Protein AF-A0A812IU90-F1 (afdb_monomer)

Mean predicted aligned error: 13.24 Å

Solvent-accessible surface area (backbone atoms only — not comparable to full-atom values): 20842 Å² total; per-residue (Å²): 136,86,90,79,88,82,90,82,88,80,86,80,92,80,80,97,66,82,81,77,83,74,94,80,81,90,75,95,66,86,76,68,78,79,74,69,61,75,81,78,70,54,76,40,72,60,57,60,47,50,49,51,48,54,52,50,51,48,42,59,74,65,64,65,65,82,72,92,56,88,69,85,74,82,57,100,57,102,65,78,88,80,73,88,84,71,83,84,68,66,91,72,53,89,79,57,49,75,67,56,54,52,54,56,52,62,79,35,61,88,62,51,44,78,75,80,85,63,73,92,46,52,59,72,48,80,54,88,42,36,35,36,23,57,44,88,68,30,32,41,38,38,36,26,12,41,44,69,57,95,93,38,72,50,94,62,69,44,58,54,45,15,29,53,47,45,50,43,18,53,50,43,50,68,77,35,53,92,75,47,47,60,33,72,73,49,71,72,35,64,38,30,38,35,24,53,57,52,53,66,69,60,44,35,44,25,40,31,36,33,33,46,70,72,61,27,57,41,39,75,75,66,47,49,61,57,38,83,40,78,55,72,84,89,75,48,69,67,36,74,45,99,59,68,46,77,47,33,24,46,57,54,95,76,80,74,64,43,78,30,32,69,68,56,44,23,72,74,62,36,57,69,56,35,51,54,52,52,55,43,46,53,51,52,51,50,54,46,35,54,59,33,44,79,69,51,29,41,56,36,31,36,44,38,41,46,20,28,42,98,85,66,51,70,23,43,36,95,59,42,84,24,82,90,43,24,47,69,47,43,49,68,55,47,71,64,44,43,64,51,50,56,51,54,70,70,74,111

InterPro domains:
  IPR028923 SAICAR synthetase/ADE2, N-terminal [PF01259] (125-337)

Organism: NCBI:txid1628268

Secondary structure (DSSP, 8-state):
-----------------PPPPPS-S------------TTT----HHHHHHHHHHHHHHHHHTT-PPP--------SS------------GGGTTT--HHHHHHHHHTTTTS-------GGG--EEE-SSEEEEEETTEEEEEE-S--EETTEEPSS--TTHHHHHHHHHHHHHHTTTTT--BSEEEEEETTEEEEE--EE--EEEEEEEES-HHHHHHHHTT--EETTEEPPTT--TTPEEEEEEE--EE--SSS---B--HHHHHHHH-HHHHHHHHHHHHHHHHHHHHHHHTTTEEEEEEEEEEEE-TT--EEEES-SS-TTTEEEEEHHHHHHHHHHHHHHTT--

Nearest PDB structures (foldseek):
  1obg-assembly1_A  TM=9.354E-01  e=3.369E-22  Saccharomyces cerevisiae
  3r9r-assembly1_A  TM=9.473E-01  e=1.867E-21  Mycobacteroides abscessus ATCC 19977
  6yyb-assembly1_A  TM=9.439E-01  e=3.793E-21  Mycobacteroides abscessus ATCC 19977
  6yya-assembly1_A  TM=9.438E-01  e=4.528E-21  Mycobacteroides abscessus ATCC 19977
  6yy6-assembly1_A  TM=9.471E-01  e=2.230E-20  Mycobacteroides abscessus ATCC 19977

Foldseek 3Di:
DDDDDDDDDDDDDDDDDDPDDPPPDDDDDPPDPPDPPPVVPCPPVVLVVQQVVVLVLLCVVVVDDWDPFDDDQPDVDPDDPPDPPDRPDPVPPPPDDPVNVVVVQVVQQVVFFPDGDDPVLPDWDDDLQWIWGDHPQKIKIFGGQWDDDPNRIDPGGRGLQLLSQVVQQVVLQVLCCVLAAAQFPDDSGSRMTMGGDFAWLQKKWKKFQFCEDPNVVCVVVPDQAALNDGHDPPHFHRGGDPAIDIWMWGRDPDDDTGTHHLVVSCVSRNNVVSVSVNSSSRVSQVSLQVVQVVVQKGWGMFIWIWGADPVRGIHTYDGGNRSRGTDMGGPVCSVVVVVVRSVVVVVD

pLDDT: mean 73.4, std 26.39, range [20.67, 98.75]

Sequence (348 aa):
MGSLAGQRRKDPQRSEGPPEASPFQACGAVLAPEKTPESDIQVTGEYLTNYLKAYLDAVEKYAIRPLPAFAALKCGSNKLLTGLRRRWDMAATNGAGEAEFKAKIREYLDLTLPECFIPELGEQKQGKVRSIYFSGENVVMVTNDRVSAFDYILPNLIPFKGQVLNMISEWAFSQTKDIIPNALIENVDASVVVQKKMKNLNVELIVRGYLWGSMAAAYEKGDRTFCGLKLPDGLIRFQKLDKPIFTPTTKAEVGHDENMTMEDMEKLLGKELAQKAMEAAMKLFQRGSELMRKRGLLLLDTKYEFGLDDKGVIHVIDEVNTPDSSRMCTIEEYDAKYPKIAAEMKTG

Radius of gyration: 26.57 Å; Cα contacts (8 Å, |Δi|>4): 471; chains: 1; bounding box: 73×99×55 Å

Structure (mmCIF, N/CA/C/O backbone):
data_AF-A0A812IU90-F1
#
_entry.id   AF-A0A812IU90-F1
#
loop_
_atom_site.group_PDB
_atom_site.id
_atom_site.type_symbol
_atom_site.label_atom_id
_atom_site.label_alt_id
_atom_site.label_comp_id
_atom_site.label_asym_id
_atom_site.label_entity_id
_atom_site.label_seq_id
_atom_site.pdbx_PDB_ins_code
_atom_site.Cartn_x
_atom_site.Cartn_y
_atom_site.Cartn_z
_atom_site.occupancy
_atom_site.B_iso_or_equiv
_atom_site.auth_seq_id
_atom_site.auth_comp_id
_atom_site.auth_asym_id
_atom_site.auth_atom_id
_atom_site.pdbx_PDB_model_num
ATOM 1 N N . MET A 1 1 ? 40.944 67.365 -7.137 1.00 34.03 1 MET A N 1
ATOM 2 C CA . MET A 1 1 ? 40.612 66.217 -8.007 1.00 34.03 1 MET A CA 1
ATOM 3 C C . MET A 1 1 ? 41.766 65.230 -7.965 1.00 34.03 1 MET A C 1
ATOM 5 O O . MET A 1 1 ? 42.891 65.667 -8.142 1.00 34.03 1 MET A O 1
ATOM 9 N N . GLY A 1 2 ? 41.462 63.946 -7.744 1.00 30.66 2 GLY A N 1
ATOM 10 C CA . GLY A 1 2 ? 42.285 62.801 -8.166 1.00 30.66 2 GLY A CA 1
ATOM 11 C C . GLY A 1 2 ? 43.479 62.414 -7.289 1.00 30.66 2 GLY A C 1
ATOM 12 O O . GLY A 1 2 ? 44.560 62.962 -7.443 1.00 30.66 2 GLY A O 1
ATOM 13 N N . SER A 1 3 ? 43.282 61.410 -6.432 1.00 27.97 3 SER A N 1
ATOM 14 C CA . SER A 1 3 ? 44.330 60.643 -5.741 1.00 27.97 3 SER A CA 1
ATOM 15 C C . SER A 1 3 ? 44.865 59.530 -6.648 1.00 27.97 3 SER A C 1
ATOM 17 O O . SER A 1 3 ? 44.065 58.857 -7.296 1.00 27.97 3 SER A O 1
ATOM 19 N N . LEU A 1 4 ? 46.184 59.296 -6.635 1.00 29.47 4 LEU A N 1
ATOM 20 C CA . LEU A 1 4 ? 46.797 58.003 -6.953 1.00 29.47 4 LEU A CA 1
ATOM 21 C C . LEU A 1 4 ? 48.113 57.805 -6.174 1.00 29.47 4 LEU A C 1
ATOM 23 O O . LEU A 1 4 ? 49.019 58.626 -6.252 1.00 29.47 4 LEU A O 1
ATOM 27 N N . ALA A 1 5 ? 48.175 56.641 -5.518 1.00 31.00 5 ALA A N 1
ATOM 28 C CA . ALA A 1 5 ? 49.333 55.808 -5.172 1.00 31.00 5 ALA A CA 1
ATOM 29 C C . ALA A 1 5 ? 50.415 56.324 -4.194 1.00 31.00 5 ALA A C 1
ATOM 31 O O . ALA A 1 5 ? 51.097 57.314 -4.424 1.00 31.00 5 ALA A O 1
ATOM 32 N N . GLY A 1 6 ? 50.686 55.518 -3.156 1.00 26.38 6 GLY A N 1
ATOM 33 C CA . GLY A 1 6 ? 51.891 55.658 -2.334 1.00 26.38 6 GLY A CA 1
ATOM 34 C C . GLY A 1 6 ? 51.938 54.735 -1.117 1.00 26.38 6 GLY A C 1
ATOM 35 O O . GLY A 1 6 ? 51.434 55.068 -0.055 1.00 26.38 6 GLY A O 1
ATOM 36 N N . GLN A 1 7 ? 52.566 53.574 -1.289 1.00 29.30 7 GLN A N 1
ATOM 37 C CA . GLN A 1 7 ? 52.918 52.577 -0.271 1.00 29.30 7 GLN A CA 1
ATOM 38 C C . GLN A 1 7 ? 53.634 53.168 0.966 1.00 29.30 7 GLN A C 1
ATOM 40 O O . GLN A 1 7 ? 54.514 54.010 0.808 1.00 29.30 7 GLN A O 1
ATOM 45 N N . ARG A 1 8 ? 53.444 52.573 2.154 1.00 25.23 8 ARG A N 1
ATOM 46 C CA . ARG A 1 8 ? 54.437 51.697 2.829 1.00 25.23 8 ARG A CA 1
ATOM 47 C C . ARG A 1 8 ? 54.036 51.360 4.270 1.00 25.23 8 ARG A C 1
ATOM 49 O O . ARG A 1 8 ? 53.479 52.164 5.002 1.00 25.23 8 ARG A O 1
ATOM 56 N N . ARG A 1 9 ? 54.396 50.127 4.625 1.00 32.25 9 ARG A N 1
ATOM 57 C CA . ARG A 1 9 ? 54.316 49.450 5.925 1.00 32.25 9 ARG A CA 1
ATOM 58 C C . ARG A 1 9 ? 55.014 50.214 7.059 1.00 32.25 9 ARG A C 1
ATOM 60 O O . ARG A 1 9 ? 56.069 50.800 6.819 1.00 32.25 9 ARG A O 1
ATOM 67 N N . LYS A 1 10 ? 54.543 49.995 8.292 1.00 27.88 10 LYS A N 1
ATOM 68 C CA . LYS A 1 10 ? 55.363 49.492 9.413 1.00 27.88 10 LYS A CA 1
ATOM 69 C C . LYS A 1 10 ? 54.479 48.918 10.532 1.00 27.88 10 LYS A C 1
ATOM 71 O O . LYS A 1 10 ? 53.450 49.497 10.856 1.00 27.88 10 LYS A O 1
ATOM 76 N N . ASP A 1 11 ? 54.921 47.770 11.044 1.00 34.84 11 ASP A N 1
ATOM 77 C CA . ASP A 1 11 ? 54.377 46.971 12.152 1.00 34.84 11 ASP A CA 1
ATOM 78 C C . ASP A 1 11 ? 54.115 47.760 13.441 1.00 34.84 11 ASP A C 1
ATOM 80 O O . ASP A 1 11 ? 54.736 48.800 13.683 1.00 34.84 11 ASP A O 1
ATOM 84 N N . PRO A 1 12 ? 53.333 47.160 14.354 1.00 31.12 12 PRO A N 1
ATOM 85 C CA . PRO A 1 12 ? 53.997 46.772 15.594 1.00 31.12 12 PRO A CA 1
ATOM 86 C C . PRO A 1 12 ? 53.648 45.356 16.077 1.00 31.12 12 PRO A C 1
ATOM 88 O O . PRO A 1 12 ? 52.504 44.912 16.056 1.00 31.12 12 PRO A O 1
ATOM 91 N N . GLN A 1 13 ? 54.682 44.690 16.593 1.00 31.12 13 GLN A N 1
ATOM 92 C CA . GLN A 1 13 ? 54.621 43.484 17.414 1.00 31.12 13 GLN A CA 1
ATOM 93 C C . GLN A 1 13 ? 53.583 43.599 18.542 1.00 31.12 13 GLN A C 1
ATOM 95 O O . GLN A 1 13 ? 53.624 44.561 19.313 1.00 31.12 13 GLN A O 1
ATOM 100 N N . ARG A 1 14 ? 52.765 42.553 18.732 1.00 28.92 14 ARG A N 1
ATOM 101 C CA . ARG A 1 14 ? 52.351 42.080 20.064 1.00 28.92 14 ARG A CA 1
ATOM 102 C C . ARG A 1 14 ? 51.800 40.646 20.029 1.00 28.92 14 ARG A C 1
ATOM 104 O O . ARG A 1 14 ? 50.841 40.364 19.325 1.00 28.92 14 ARG A O 1
ATOM 111 N N . SER A 1 15 ? 52.446 39.813 20.847 1.00 28.44 15 SER A N 1
ATOM 112 C CA . SER A 1 15 ? 52.002 38.557 21.473 1.00 28.44 15 SER A CA 1
ATOM 113 C C . SER A 1 15 ? 51.429 37.451 20.582 1.00 28.44 15 SER A C 1
ATOM 115 O O . SER A 1 15 ? 50.230 37.397 20.325 1.00 28.44 15 SER A O 1
ATOM 117 N N . GLU A 1 16 ? 52.292 36.485 20.262 1.00 33.09 16 GLU A N 1
ATOM 118 C CA . GLU A 1 16 ? 51.886 35.096 20.056 1.00 33.09 16 GLU A CA 1
ATOM 119 C C . GLU A 1 16 ? 51.335 34.534 21.375 1.00 33.09 16 GLU A C 1
ATOM 121 O O . GLU A 1 16 ? 52.068 34.306 22.337 1.00 33.09 16 GLU A O 1
ATOM 126 N N . GLY A 1 17 ? 50.020 34.351 21.420 1.00 30.92 17 GLY A N 1
ATOM 127 C CA . GLY A 1 17 ? 49.331 33.442 22.325 1.00 30.92 17 GLY A CA 1
ATOM 128 C C . GLY A 1 17 ? 48.433 32.559 21.456 1.00 30.92 17 GLY A C 1
ATOM 129 O O . GLY A 1 17 ? 47.806 33.089 20.534 1.00 30.92 17 GLY A O 1
ATOM 130 N N . PRO A 1 18 ? 48.408 31.231 21.657 1.00 32.88 18 PRO A N 1
ATOM 131 C CA . PRO A 1 18 ? 47.587 30.356 20.833 1.00 32.88 18 PRO A CA 1
ATOM 132 C C . PRO A 1 18 ? 46.107 30.726 21.027 1.00 32.88 18 PRO A C 1
ATOM 134 O O . PRO A 1 18 ? 45.693 30.920 22.172 1.00 32.88 18 PRO A O 1
ATOM 137 N N . PRO A 1 19 ? 45.302 30.843 19.953 1.00 33.47 19 PRO A N 1
ATOM 138 C CA . PRO A 1 19 ? 43.864 30.969 20.112 1.00 33.47 19 PRO A CA 1
ATOM 139 C C . PRO A 1 19 ? 43.342 29.727 20.838 1.00 33.47 19 PRO A C 1
ATOM 141 O O . PRO A 1 19 ? 43.707 28.594 20.518 1.00 33.47 19 PRO A O 1
ATOM 144 N N . GLU A 1 20 ? 42.539 29.991 21.864 1.00 27.41 20 GLU A N 1
ATOM 145 C CA . GLU A 1 20 ? 41.935 29.013 22.754 1.00 27.41 20 GLU A CA 1
ATOM 146 C C . GLU A 1 20 ? 41.220 27.890 21.993 1.00 27.41 20 GLU A C 1
ATOM 148 O O . GLU A 1 20 ? 40.662 28.064 20.908 1.00 27.41 20 GLU A O 1
ATOM 153 N N . ALA A 1 21 ? 41.294 26.711 22.602 1.00 26.34 21 ALA A N 1
ATOM 154 C CA . ALA A 1 21 ? 40.946 25.417 22.053 1.00 26.34 21 ALA A CA 1
ATOM 155 C C . ALA A 1 21 ? 39.530 25.341 21.453 1.00 26.34 21 ALA A C 1
ATOM 157 O O . ALA A 1 21 ? 38.523 25.384 22.157 1.00 26.34 21 ALA A O 1
ATOM 158 N N . SER A 1 22 ? 39.473 25.088 20.145 1.00 24.88 22 SER A N 1
ATOM 159 C CA . SER A 1 22 ? 38.356 24.384 19.512 1.00 24.88 22 SER A CA 1
ATOM 160 C C . SER A 1 22 ? 38.400 22.914 19.965 1.00 24.88 22 SER A C 1
ATOM 162 O O . SER A 1 22 ? 39.414 22.254 19.719 1.00 24.88 22 SER A O 1
ATOM 164 N N .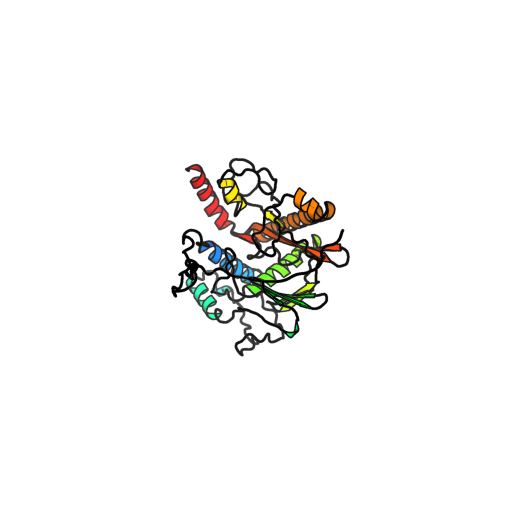 PRO A 1 23 ? 37.357 22.360 20.610 1.00 24.39 23 PRO A N 1
ATOM 165 C CA . PRO A 1 23 ? 37.403 21.033 21.222 1.00 24.39 23 PRO A CA 1
ATOM 166 C C . PRO A 1 23 ? 37.153 19.919 20.194 1.00 24.39 23 PRO A C 1
ATOM 168 O O . PRO A 1 23 ? 36.263 19.092 20.353 1.00 24.39 23 PRO A O 1
ATOM 171 N N . PHE A 1 24 ? 37.955 19.874 19.133 1.00 25.75 24 PHE A N 1
ATOM 172 C CA . PHE A 1 24 ? 37.978 18.752 18.197 1.00 25.75 24 PHE A CA 1
ATOM 173 C C . PHE A 1 24 ? 39.414 18.296 17.950 1.00 25.75 24 PHE A C 1
ATOM 175 O O . PHE A 1 24 ? 39.931 18.414 16.847 1.00 25.75 24 PHE A O 1
ATOM 182 N N . GLN A 1 25 ? 40.055 17.748 18.986 1.00 26.67 25 GLN A N 1
ATOM 183 C CA . GLN A 1 25 ? 40.955 16.605 18.816 1.00 26.67 25 GLN A CA 1
ATOM 184 C C . GLN A 1 25 ? 41.273 15.925 20.156 1.00 26.67 25 GLN A C 1
ATOM 186 O O . GLN A 1 25 ? 41.670 16.582 21.111 1.00 26.67 25 GLN A O 1
ATOM 191 N N . ALA A 1 26 ? 41.151 14.590 20.134 1.00 22.23 26 ALA A N 1
ATOM 192 C CA . ALA A 1 26 ? 41.516 13.579 21.136 1.00 22.23 26 ALA A CA 1
ATOM 193 C C . ALA A 1 26 ? 40.369 13.040 22.014 1.00 22.23 26 ALA A C 1
ATOM 195 O O . ALA A 1 26 ? 40.175 13.463 23.145 1.00 22.23 26 ALA A O 1
ATOM 196 N N . CYS A 1 27 ? 39.658 12.025 21.516 1.00 20.67 27 CYS A N 1
ATOM 197 C CA . CYS A 1 27 ? 39.781 10.660 22.045 1.00 20.67 27 CYS A CA 1
ATOM 198 C C . CYS A 1 27 ? 38.898 9.706 21.242 1.00 20.67 27 CYS A C 1
ATOM 200 O O . CYS A 1 27 ? 37.725 9.975 21.000 1.00 20.67 27 CYS A O 1
ATOM 202 N N . GLY A 1 28 ? 39.468 8.562 20.868 1.00 29.73 28 GLY A N 1
ATOM 203 C CA . GLY A 1 28 ? 38.678 7.400 20.518 1.00 29.73 28 GLY A CA 1
ATOM 204 C C . GLY A 1 28 ? 37.790 7.028 21.700 1.00 29.73 28 GLY A C 1
ATOM 205 O O . GLY A 1 28 ? 38.271 6.647 22.761 1.00 29.73 28 GLY A O 1
ATOM 206 N N . ALA A 1 29 ? 36.491 7.131 21.490 1.00 21.62 29 ALA A N 1
ATOM 207 C CA . ALA A 1 29 ? 35.499 6.344 22.183 1.00 21.62 29 ALA A CA 1
ATOM 208 C C . ALA A 1 29 ? 34.422 6.067 21.144 1.00 21.62 29 ALA A C 1
ATOM 210 O O . ALA A 1 29 ? 33.820 6.981 20.585 1.00 21.62 29 ALA A O 1
ATOM 211 N N . VAL A 1 30 ? 34.247 4.786 20.845 1.00 26.02 30 VAL A N 1
ATOM 212 C CA . VAL A 1 30 ? 33.037 4.252 20.239 1.00 26.02 30 VAL A CA 1
ATOM 213 C C . VAL A 1 30 ? 31.881 4.781 21.085 1.00 26.02 30 VAL A C 1
ATOM 215 O O . VAL A 1 30 ? 31.658 4.294 22.193 1.00 26.02 30 VAL A O 1
ATOM 218 N N . LEU A 1 31 ? 31.196 5.824 20.614 1.00 22.25 31 LEU A N 1
ATOM 219 C CA . LEU A 1 31 ? 29.897 6.177 21.160 1.00 22.25 31 LEU A CA 1
ATOM 220 C C . LEU A 1 31 ? 28.975 5.047 20.724 1.00 22.25 31 LEU A C 1
ATOM 222 O O . LEU A 1 31 ? 28.548 4.960 19.573 1.00 22.25 31 LEU A O 1
ATOM 226 N N . ALA A 1 32 ? 28.794 4.112 21.656 1.00 22.47 32 ALA A N 1
ATOM 227 C CA . ALA A 1 32 ? 27.719 3.147 21.628 1.00 22.47 32 ALA A CA 1
ATOM 228 C C . ALA A 1 32 ? 26.424 3.878 21.246 1.00 22.47 32 ALA A C 1
ATOM 230 O O . ALA A 1 32 ? 26.233 5.017 21.684 1.00 22.47 32 ALA A O 1
ATOM 231 N N . PRO A 1 33 ? 25.556 3.260 20.431 1.00 27.53 33 PRO A N 1
ATOM 232 C CA . PRO A 1 33 ? 24.293 3.877 20.069 1.00 27.53 33 PRO A CA 1
ATOM 233 C C . PRO A 1 33 ? 23.571 4.251 21.362 1.00 27.53 33 PRO A C 1
ATOM 235 O O . PRO A 1 33 ? 23.356 3.387 22.220 1.00 27.53 33 PRO A O 1
ATOM 238 N N . GLU A 1 34 ? 23.246 5.537 21.526 1.00 25.42 34 GLU A N 1
ATOM 239 C CA . GLU A 1 34 ? 22.269 5.945 22.526 1.00 25.42 34 GLU A CA 1
ATOM 240 C C . GLU A 1 34 ? 21.047 5.067 22.296 1.00 25.42 34 GLU A C 1
ATOM 242 O O . GLU A 1 34 ? 20.470 5.043 21.207 1.00 25.42 34 GLU A O 1
ATOM 247 N N . LYS A 1 35 ? 20.741 4.244 23.301 1.00 27.31 35 LYS A N 1
ATOM 248 C CA . LYS A 1 35 ? 19.593 3.358 23.284 1.00 27.31 35 LYS A CA 1
ATOM 249 C C . LYS A 1 35 ? 18.360 4.223 23.043 1.00 27.31 35 LYS A C 1
ATOM 251 O O . LYS A 1 35 ? 17.872 4.869 23.968 1.00 27.31 35 LYS A O 1
ATOM 256 N N . THR A 1 36 ? 17.820 4.180 21.828 1.00 28.56 36 THR A N 1
ATOM 257 C CA . THR A 1 36 ? 16.377 4.315 21.630 1.00 28.56 36 THR A CA 1
ATOM 258 C C . THR A 1 36 ? 15.708 3.464 22.709 1.00 28.56 36 THR A C 1
ATOM 260 O O . THR A 1 36 ? 16.112 2.303 22.856 1.00 28.56 36 THR A O 1
ATOM 263 N N . PRO A 1 37 ? 14.770 4.013 23.501 1.00 26.06 37 PRO A N 1
ATOM 264 C CA . PRO A 1 37 ? 14.108 3.259 24.553 1.00 26.06 37 PRO A CA 1
ATOM 265 C C . PRO A 1 37 ? 13.634 1.919 23.985 1.00 26.06 37 PRO A C 1
ATOM 267 O O . PRO A 1 37 ? 12.877 1.886 23.016 1.00 26.06 37 PRO A O 1
ATOM 270 N N . GLU A 1 38 ? 14.096 0.805 24.563 1.00 28.84 38 GLU A N 1
ATOM 271 C CA . GLU A 1 38 ? 13.706 -0.560 24.164 1.00 28.84 38 GLU A CA 1
ATOM 272 C C . GLU A 1 38 ? 12.171 -0.760 24.196 1.00 28.84 38 GLU A C 1
ATOM 274 O O . GLU A 1 38 ? 11.664 -1.725 23.632 1.00 28.84 38 GLU A O 1
ATOM 279 N N . SER A 1 39 ? 11.423 0.174 24.799 1.00 32.22 39 SER A N 1
ATOM 280 C CA . SER A 1 39 ? 9.961 0.233 24.799 1.00 32.22 39 SER A CA 1
ATOM 281 C C . SER A 1 39 ? 9.327 0.641 23.463 1.00 32.22 39 SER A C 1
ATOM 283 O O . SER A 1 39 ? 8.201 0.224 23.210 1.00 32.22 39 SER A O 1
ATOM 285 N N . ASP A 1 40 ? 10.025 1.381 22.592 1.00 30.56 40 ASP A N 1
ATOM 286 C CA . ASP A 1 40 ? 9.458 1.889 21.324 1.00 30.56 40 ASP A CA 1
ATOM 287 C C . ASP A 1 40 ? 9.907 1.085 20.088 1.00 30.56 40 ASP A C 1
ATOM 289 O O . ASP A 1 40 ? 9.321 1.205 19.013 1.00 30.56 40 ASP A O 1
ATOM 293 N N . ILE A 1 41 ? 10.891 0.188 20.249 1.00 31.98 41 ILE A N 1
ATOM 294 C CA . ILE A 1 41 ? 11.285 -0.824 19.249 1.00 31.98 41 ILE A CA 1
ATOM 295 C C . ILE A 1 41 ? 10.849 -2.218 19.726 1.00 31.98 41 ILE A C 1
ATOM 297 O O . ILE A 1 41 ? 11.503 -3.234 19.512 1.00 31.98 41 ILE A O 1
ATOM 301 N N . GLN A 1 42 ? 9.671 -2.299 20.337 1.00 28.31 42 GLN A N 1
ATOM 302 C CA . GLN A 1 42 ? 8.808 -3.441 20.085 1.00 28.31 42 GLN A CA 1
ATOM 303 C C . GLN A 1 42 ? 8.050 -3.138 18.791 1.00 28.31 42 GLN A C 1
ATOM 305 O O . GLN A 1 42 ? 6.877 -2.771 18.808 1.00 28.31 42 GLN A O 1
ATOM 310 N N . VAL A 1 43 ? 8.694 -3.357 17.635 1.00 35.56 43 VAL A N 1
ATOM 311 C CA . VAL A 1 43 ? 7.930 -3.932 16.518 1.00 35.56 43 VAL A CA 1
ATOM 312 C C . VAL A 1 43 ? 7.407 -5.225 17.115 1.00 35.56 43 VAL A C 1
ATOM 314 O O . VAL A 1 43 ? 8.176 -6.176 17.260 1.00 35.56 43 VAL A O 1
ATOM 317 N N . THR A 1 44 ? 6.194 -5.178 17.670 1.00 33.66 44 THR A N 1
ATOM 318 C CA . THR A 1 44 ? 5.697 -6.216 18.568 1.00 33.66 44 THR A CA 1
ATOM 319 C C . THR A 1 44 ? 5.942 -7.542 17.872 1.00 33.66 44 THR A C 1
ATOM 321 O O . THR A 1 44 ? 5.720 -7.651 16.665 1.00 33.66 44 THR A O 1
ATOM 324 N N . GLY A 1 45 ? 6.461 -8.549 18.577 1.00 28.98 45 GLY A N 1
ATOM 325 C CA . GLY A 1 45 ? 6.657 -9.869 17.969 1.00 28.98 45 GLY A CA 1
ATOM 326 C C . GLY A 1 45 ? 5.396 -10.340 17.231 1.00 28.98 45 GLY A C 1
ATOM 327 O O . GLY A 1 45 ? 5.497 -11.052 16.241 1.00 28.98 45 GLY A O 1
ATOM 328 N N . GLU A 1 46 ? 4.225 -9.842 17.640 1.00 36.12 46 GLU A N 1
ATOM 329 C CA . GLU A 1 46 ? 2.946 -9.926 16.941 1.00 36.12 46 GLU A CA 1
ATOM 330 C C . GLU A 1 46 ? 2.929 -9.331 15.524 1.00 36.12 46 GLU A C 1
ATOM 332 O O . GLU A 1 46 ? 2.463 -10.021 14.634 1.00 36.12 46 GLU A O 1
ATOM 337 N N . TYR A 1 47 ? 3.442 -8.122 15.257 1.00 35.34 47 TYR A N 1
ATOM 338 C CA . TYR A 1 47 ? 3.477 -7.549 13.901 1.00 35.34 47 TYR A CA 1
ATOM 339 C C . TYR A 1 47 ? 4.284 -8.423 12.942 1.00 35.34 47 TYR A C 1
ATOM 341 O O . TYR A 1 47 ? 3.797 -8.779 11.873 1.00 35.34 47 TYR A O 1
ATOM 349 N N . LEU A 1 48 ? 5.493 -8.825 13.343 1.00 38.41 48 LEU A N 1
ATOM 350 C CA . LEU A 1 48 ? 6.338 -9.693 12.522 1.00 38.41 48 LEU A CA 1
ATOM 351 C C . LEU A 1 48 ? 5.723 -11.094 12.376 1.00 38.41 48 LEU A C 1
ATOM 353 O O . LEU A 1 48 ? 5.770 -11.682 11.300 1.00 38.41 48 LEU A O 1
ATOM 357 N N . THR A 1 49 ? 5.100 -11.617 13.434 1.00 40.25 49 THR A N 1
ATOM 358 C CA . THR A 1 49 ? 4.404 -12.912 13.408 1.00 40.25 49 THR A CA 1
ATOM 359 C C . THR A 1 49 ? 3.165 -12.869 12.519 1.00 40.25 49 THR A C 1
ATOM 361 O O . THR A 1 49 ? 2.939 -13.799 11.755 1.00 40.25 49 THR A O 1
ATOM 364 N N . ASN A 1 50 ? 2.374 -11.802 12.577 1.00 41.84 50 ASN A N 1
ATOM 365 C CA . ASN A 1 50 ? 1.182 -11.609 11.758 1.00 41.84 50 ASN A CA 1
ATOM 366 C C . ASN A 1 50 ? 1.559 -11.347 10.301 1.00 41.84 50 ASN A C 1
ATOM 368 O O . ASN A 1 50 ? 0.913 -11.886 9.411 1.00 41.84 50 ASN A O 1
ATOM 372 N N . TYR A 1 51 ? 2.642 -10.601 10.061 1.00 44.66 51 TYR A N 1
ATOM 373 C CA . TYR A 1 51 ? 3.246 -10.439 8.742 1.00 44.66 51 TYR A CA 1
ATOM 374 C C . TYR A 1 51 ? 3.657 -11.794 8.169 1.00 44.66 51 TYR A C 1
ATOM 376 O O . TYR A 1 51 ? 3.246 -12.134 7.068 1.00 44.66 51 TYR A O 1
ATOM 384 N N . LEU A 1 52 ? 4.409 -12.601 8.927 1.00 47.56 52 LEU A N 1
ATOM 385 C CA . LEU A 1 52 ? 4.852 -13.932 8.503 1.00 47.56 52 LEU A CA 1
ATOM 386 C C . LEU A 1 52 ? 3.679 -14.900 8.307 1.00 47.56 52 LEU A C 1
ATOM 388 O O . LEU A 1 52 ? 3.689 -15.664 7.349 1.00 47.56 52 LEU A O 1
ATOM 392 N N . LYS A 1 53 ? 2.653 -14.854 9.162 1.00 48.91 53 LYS A N 1
ATOM 393 C CA . LYS A 1 53 ? 1.423 -15.640 8.992 1.00 48.91 53 LYS A CA 1
ATOM 394 C C . LYS A 1 53 ? 0.674 -15.230 7.729 1.00 48.91 53 LYS A C 1
ATOM 396 O O . LYS A 1 53 ? 0.405 -16.086 6.905 1.00 48.91 53 LYS A O 1
ATOM 401 N N . ALA A 1 54 ? 0.418 -13.938 7.525 1.00 45.41 54 ALA A N 1
ATOM 402 C CA . ALA A 1 54 ? -0.247 -13.437 6.321 1.00 45.41 54 ALA A CA 1
ATOM 403 C C . ALA A 1 54 ? 0.563 -13.733 5.048 1.00 45.41 54 ALA A C 1
ATOM 405 O O . ALA A 1 54 ? -0.004 -14.078 4.013 1.00 45.41 54 ALA A O 1
ATOM 406 N N . TYR A 1 55 ? 1.889 -13.630 5.137 1.00 49.56 55 TYR A N 1
ATOM 407 C CA . TYR A 1 55 ? 2.838 -13.986 4.090 1.00 49.56 55 TYR A CA 1
ATOM 408 C C . TYR A 1 55 ? 2.735 -15.475 3.720 1.00 49.56 55 TYR A C 1
ATOM 410 O O . TYR A 1 55 ? 2.566 -15.797 2.546 1.00 49.56 55 TYR A O 1
ATOM 418 N N . LEU A 1 56 ? 2.757 -16.383 4.700 1.00 49.66 56 LEU A N 1
ATOM 419 C CA . LEU A 1 56 ? 2.648 -17.826 4.462 1.00 49.66 56 LEU A CA 1
ATOM 420 C C . LEU A 1 56 ? 1.230 -18.243 4.032 1.00 49.66 56 LEU A C 1
ATOM 422 O O . LEU A 1 56 ? 1.105 -19.017 3.087 1.00 49.66 56 LEU A O 1
ATOM 426 N N . ASP A 1 57 ? 0.179 -17.665 4.622 1.00 48.00 57 ASP A N 1
ATOM 427 C CA . ASP A 1 57 ? -1.222 -17.865 4.225 1.00 48.00 57 ASP A CA 1
ATOM 428 C C . ASP A 1 57 ? -1.463 -17.412 2.780 1.00 48.00 57 ASP A C 1
ATOM 430 O O . ASP A 1 57 ? -2.235 -18.030 2.048 1.00 48.00 57 ASP A O 1
ATOM 434 N N . ALA A 1 58 ? -0.818 -16.329 2.335 1.00 42.88 58 ALA A N 1
ATOM 435 C CA . ALA A 1 58 ? -0.878 -15.895 0.944 1.00 42.88 58 ALA A CA 1
ATOM 436 C C . ALA A 1 58 ? -0.176 -16.905 0.023 1.00 42.88 58 ALA A C 1
ATOM 438 O O . ALA A 1 58 ? -0.742 -17.296 -1.001 1.00 42.88 58 ALA A O 1
ATOM 439 N N . VAL A 1 59 ? 1.013 -17.385 0.402 1.00 45.53 59 VAL A N 1
ATOM 440 C CA . VAL A 1 59 ? 1.710 -18.447 -0.343 1.00 45.53 59 VAL A CA 1
ATOM 441 C C . VAL A 1 59 ? 0.845 -19.706 -0.469 1.00 45.53 59 VAL A C 1
ATOM 443 O O . VAL A 1 59 ? 0.727 -20.275 -1.558 1.00 45.53 59 VAL A O 1
ATOM 446 N N . GLU A 1 60 ? 0.164 -20.079 0.610 1.00 44.53 60 GLU A N 1
ATOM 447 C CA . GLU A 1 60 ? -0.728 -21.231 0.703 1.00 44.53 60 GLU A CA 1
ATOM 448 C C . GLU A 1 60 ? -2.011 -21.062 -0.131 1.00 44.53 60 GLU A C 1
ATOM 450 O O . GLU A 1 60 ? -2.315 -21.860 -1.022 1.00 44.53 60 GLU A O 1
ATOM 455 N N . LYS A 1 61 ? -2.765 -19.986 0.114 1.00 40.44 61 LYS A N 1
ATOM 456 C CA . LYS A 1 61 ? -4.118 -19.775 -0.417 1.00 40.44 61 LYS A CA 1
ATOM 457 C C . LYS A 1 61 ? -4.161 -19.513 -1.913 1.00 40.44 61 LYS A C 1
ATOM 459 O O . LYS A 1 61 ? -5.153 -19.842 -2.565 1.00 40.44 61 LYS A O 1
ATOM 464 N N . TYR A 1 62 ? -3.116 -18.900 -2.458 1.00 38.72 62 TYR A N 1
ATOM 465 C CA . TYR A 1 62 ? -3.030 -18.611 -3.887 1.00 38.72 62 TYR A CA 1
ATOM 466 C C . TYR A 1 62 ? -2.251 -19.679 -4.663 1.00 38.72 62 TYR A C 1
ATOM 468 O O . TYR A 1 62 ? -1.999 -19.483 -5.850 1.00 38.72 62 TYR A O 1
ATOM 476 N N . ALA A 1 63 ? -1.903 -20.810 -4.027 1.00 37.09 63 ALA A N 1
ATOM 477 C CA . ALA A 1 63 ? -1.102 -21.877 -4.625 1.00 37.09 63 ALA A CA 1
ATOM 478 C C . ALA A 1 63 ? 0.130 -21.308 -5.348 1.00 37.09 63 ALA A C 1
ATOM 480 O O . ALA A 1 63 ? 0.382 -21.623 -6.516 1.00 37.09 63 ALA A O 1
ATOM 481 N N . ILE A 1 64 ? 0.849 -20.422 -4.651 1.00 42.69 64 ILE A N 1
ATOM 482 C CA . ILE A 1 64 ? 1.954 -19.629 -5.186 1.00 42.69 64 ILE A CA 1
ATOM 483 C C . ILE A 1 64 ? 3.069 -20.578 -5.633 1.00 42.69 64 ILE A C 1
ATOM 485 O O . ILE A 1 64 ? 3.819 -21.136 -4.833 1.00 42.69 64 ILE A O 1
ATOM 489 N N . ARG A 1 65 ? 3.136 -20.815 -6.946 1.00 37.22 65 ARG A N 1
ATOM 490 C CA . ARG A 1 65 ? 4.200 -21.585 -7.591 1.00 37.22 65 ARG A CA 1
ATOM 491 C C . ARG A 1 65 ? 5.246 -20.593 -8.085 1.00 37.22 65 ARG A C 1
ATOM 493 O O . ARG A 1 65 ? 4.863 -19.703 -8.844 1.00 37.22 65 ARG A O 1
ATOM 500 N N . PRO A 1 66 ? 6.538 -20.758 -7.756 1.00 36.31 66 PRO A N 1
ATOM 501 C CA . PRO A 1 66 ? 7.569 -20.032 -8.478 1.00 36.31 66 PRO A CA 1
ATOM 502 C C . PRO A 1 66 ? 7.438 -20.392 -9.962 1.00 36.31 66 PRO A C 1
ATOM 504 O O . PRO A 1 66 ? 7.453 -21.573 -10.339 1.00 36.31 66 PRO A O 1
ATOM 507 N N . LEU A 1 67 ? 7.234 -19.376 -10.803 1.00 30.39 67 LEU A N 1
ATOM 508 C CA . LEU A 1 67 ? 7.354 -19.540 -12.244 1.00 30.39 67 LEU A CA 1
ATOM 509 C C . LEU A 1 67 ? 8.781 -20.023 -12.546 1.00 30.39 67 LEU A C 1
ATOM 511 O O . LEU A 1 67 ? 9.730 -19.591 -11.890 1.00 30.39 67 LEU A O 1
ATOM 515 N N . PRO A 1 68 ? 8.968 -20.936 -13.511 1.00 29.20 68 PRO A N 1
ATOM 516 C CA . PRO A 1 68 ? 10.298 -21.316 -13.950 1.00 29.20 68 PRO A CA 1
ATOM 517 C C . PRO A 1 68 ? 10.874 -20.162 -14.781 1.00 29.20 68 PRO A C 1
ATOM 519 O O . PRO A 1 68 ? 10.720 -20.150 -15.999 1.00 29.20 68 PRO A O 1
ATOM 522 N N . ALA A 1 69 ? 11.500 -19.179 -14.136 1.00 32.19 69 ALA A N 1
ATOM 523 C CA . ALA A 1 69 ? 12.196 -18.111 -14.839 1.00 32.19 69 ALA A CA 1
ATOM 524 C C . ALA A 1 69 ? 13.641 -18.535 -15.133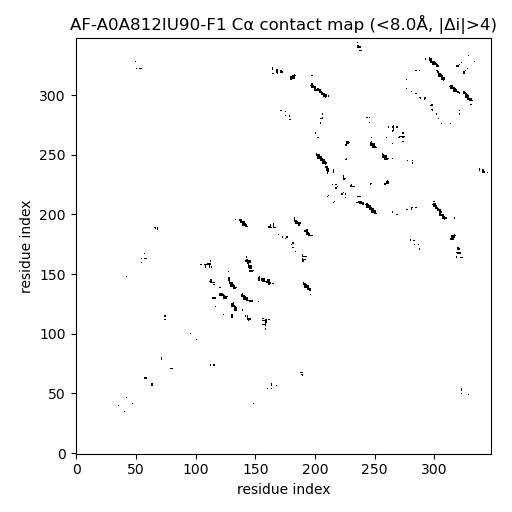 1.00 32.19 69 ALA A C 1
ATOM 526 O O . ALA A 1 69 ? 14.463 -18.779 -14.249 1.00 32.19 69 ALA A O 1
ATOM 527 N N . PHE A 1 70 ? 13.932 -18.657 -16.424 1.00 26.33 70 PHE A N 1
ATOM 528 C CA . PHE A 1 70 ? 15.285 -18.640 -16.951 1.00 26.33 70 PHE A CA 1
ATOM 529 C C . PHE A 1 70 ? 15.841 -17.222 -16.797 1.00 26.33 70 PHE A C 1
ATOM 531 O O . PHE A 1 70 ? 15.400 -16.318 -17.493 1.00 26.33 70 PHE A O 1
ATOM 538 N N . ALA A 1 71 ? 16.821 -17.051 -15.920 1.00 28.27 71 ALA A N 1
ATOM 539 C CA . ALA A 1 71 ? 18.077 -16.337 -16.149 1.00 28.27 71 ALA A CA 1
ATOM 540 C C . ALA A 1 71 ? 18.761 -16.242 -14.790 1.00 28.27 71 ALA A C 1
ATOM 542 O O . ALA A 1 71 ? 18.217 -15.695 -13.837 1.00 28.27 71 ALA A O 1
ATOM 543 N N . ALA A 1 72 ? 19.947 -16.829 -14.690 1.00 30.02 72 ALA A N 1
ATOM 544 C CA . ALA A 1 72 ? 20.768 -16.753 -13.501 1.00 30.02 72 ALA A CA 1
ATOM 545 C C . ALA A 1 72 ? 21.096 -15.283 -13.185 1.00 30.02 72 ALA A C 1
ATOM 547 O O . ALA A 1 72 ? 22.074 -14.736 -13.691 1.00 30.02 72 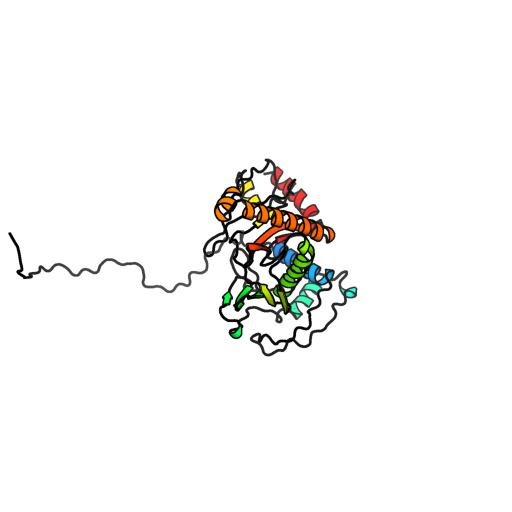ALA A O 1
ATOM 548 N N . LEU A 1 73 ? 20.303 -14.659 -12.314 1.00 32.28 73 LEU A N 1
ATOM 549 C CA . LEU A 1 73 ? 20.785 -13.567 -11.486 1.00 32.28 73 LEU A CA 1
ATOM 550 C C . LEU A 1 73 ? 21.923 -14.160 -10.662 1.00 32.28 73 LEU A C 1
ATOM 552 O O . LEU A 1 73 ? 21.705 -15.037 -9.824 1.00 32.28 73 LEU A O 1
ATOM 556 N N . LYS A 1 74 ? 23.158 -13.753 -10.967 1.00 29.39 74 LYS A N 1
ATOM 557 C CA . LYS A 1 74 ? 24.333 -14.107 -10.172 1.00 29.39 74 LYS A CA 1
ATOM 558 C C . LYS A 1 74 ? 24.180 -13.465 -8.795 1.00 29.39 74 LYS A C 1
ATOM 560 O O . LYS A 1 74 ? 24.675 -12.374 -8.544 1.00 29.39 74 LYS A O 1
ATOM 565 N N . CYS A 1 75 ? 23.476 -14.154 -7.905 1.00 31.39 75 CYS A N 1
ATOM 566 C CA . CYS A 1 75 ? 23.601 -13.940 -6.477 1.00 31.39 75 CYS A CA 1
ATOM 567 C C . CYS A 1 75 ? 25.014 -14.397 -6.078 1.00 31.39 75 CYS A C 1
ATOM 569 O O . CYS A 1 75 ? 25.512 -15.388 -6.613 1.00 31.39 75 CYS A O 1
ATOM 571 N N . GLY A 1 76 ? 25.684 -13.665 -5.187 1.00 34.88 76 GLY A N 1
ATOM 572 C CA . GLY A 1 76 ? 27.107 -13.811 -4.838 1.00 34.88 76 GLY A CA 1
ATOM 573 C C . GLY A 1 76 ? 27.544 -15.152 -4.225 1.00 34.88 76 GLY A C 1
ATOM 574 O O . GLY A 1 76 ? 28.638 -15.240 -3.678 1.00 34.88 76 GLY A O 1
ATOM 575 N N . SER A 1 77 ? 26.740 -16.209 -4.326 1.00 37.62 77 SER A N 1
ATOM 576 C CA . SER A 1 77 ? 27.146 -17.589 -4.089 1.00 37.62 77 SER A CA 1
ATOM 577 C C . SER A 1 77 ? 26.758 -18.444 -5.304 1.00 37.62 77 SER A C 1
ATOM 579 O O . SER A 1 77 ? 25.608 -18.471 -5.728 1.00 37.62 77 SER A O 1
ATOM 581 N N . ASN A 1 78 ? 27.743 -19.119 -5.909 1.00 32.78 78 ASN A N 1
ATOM 582 C CA . ASN A 1 78 ? 27.620 -19.970 -7.105 1.00 32.78 78 ASN A CA 1
ATOM 583 C C . ASN A 1 78 ? 26.659 -21.170 -6.911 1.00 32.78 78 ASN A C 1
ATOM 585 O O . ASN A 1 78 ? 27.086 -22.325 -6.887 1.00 32.78 78 ASN A O 1
ATOM 589 N N . LYS A 1 79 ? 25.350 -20.935 -6.810 1.00 31.47 79 LYS A N 1
ATOM 590 C CA . LYS A 1 79 ? 24.317 -21.965 -6.947 1.00 31.47 79 LYS A CA 1
ATOM 591 C C . LYS A 1 79 ? 23.227 -21.460 -7.884 1.00 31.47 79 LYS A C 1
ATOM 593 O O . LYS A 1 79 ? 22.507 -20.520 -7.569 1.00 31.47 79 LYS A O 1
ATOM 598 N N . LEU A 1 80 ? 23.099 -22.112 -9.042 1.00 29.31 80 LEU A N 1
ATOM 599 C CA . LEU A 1 80 ? 21.914 -21.972 -9.881 1.00 29.31 80 LEU A CA 1
ATOM 600 C C . LEU A 1 80 ? 20.684 -22.400 -9.068 1.00 29.31 80 LEU A C 1
ATOM 602 O O . LEU A 1 80 ? 20.628 -23.531 -8.587 1.00 29.31 80 LEU A O 1
ATOM 606 N N . LEU A 1 81 ? 19.662 -21.546 -8.998 1.00 36.81 81 LEU A N 1
ATOM 607 C CA . LEU A 1 81 ? 18.326 -21.895 -8.492 1.00 36.81 81 LEU A CA 1
ATOM 608 C C . LEU A 1 81 ? 17.530 -22.770 -9.487 1.00 36.81 81 LEU A C 1
ATOM 610 O O . LEU A 1 81 ? 16.302 -22.770 -9.501 1.00 36.81 81 LEU A O 1
ATOM 614 N N . THR A 1 82 ? 18.198 -23.561 -10.327 1.00 30.56 82 THR A N 1
ATOM 615 C CA . THR A 1 82 ? 17.535 -24.564 -11.164 1.00 30.56 82 THR A CA 1
ATOM 616 C C . THR A 1 82 ? 17.414 -25.859 -10.367 1.00 30.56 82 THR A C 1
ATOM 618 O O . THR A 1 82 ? 18.342 -26.664 -10.355 1.00 30.56 82 THR A O 1
ATOM 621 N N . GLY A 1 83 ? 16.281 -26.080 -9.692 1.00 29.44 83 GLY A N 1
ATOM 622 C CA . GLY A 1 83 ? 15.969 -27.433 -9.209 1.00 29.44 83 GLY A CA 1
ATOM 623 C C . GLY A 1 83 ? 15.036 -27.605 -8.012 1.00 29.44 83 GLY A C 1
ATOM 624 O O . GLY A 1 83 ? 14.638 -28.736 -7.749 1.00 29.44 83 GLY A O 1
ATOM 625 N N . LEU A 1 84 ? 14.613 -26.557 -7.302 1.00 34.62 84 LEU A N 1
ATOM 626 C CA . LEU A 1 84 ? 13.696 -26.716 -6.160 1.00 34.62 84 LEU A CA 1
ATOM 627 C C . LEU A 1 84 ? 12.221 -26.767 -6.602 1.00 34.62 84 LEU A C 1
ATOM 629 O O . LEU A 1 84 ? 11.386 -25.967 -6.201 1.00 34.62 84 LEU A O 1
ATOM 633 N N . ARG A 1 85 ? 11.874 -27.769 -7.422 1.00 33.94 85 ARG A N 1
ATOM 634 C CA . ARG A 1 85 ? 10.486 -28.233 -7.574 1.00 33.94 85 ARG A CA 1
ATOM 635 C C . ARG A 1 85 ? 10.185 -29.239 -6.462 1.00 33.94 85 ARG A C 1
ATOM 637 O O . ARG A 1 85 ? 10.288 -30.445 -6.672 1.00 33.94 85 ARG A O 1
ATOM 644 N N . ARG A 1 86 ? 9.773 -28.765 -5.287 1.00 34.50 86 ARG A N 1
ATOM 645 C CA . ARG A 1 86 ? 9.014 -29.600 -4.344 1.00 34.50 86 ARG A CA 1
ATOM 646 C C . ARG A 1 86 ? 7.623 -29.009 -4.180 1.00 34.50 86 ARG A C 1
ATOM 648 O O . ARG A 1 86 ? 7.470 -27.842 -3.845 1.00 34.50 86 ARG A O 1
ATOM 655 N N . ARG A 1 87 ? 6.615 -29.827 -4.498 1.00 33.44 87 ARG A N 1
ATOM 656 C CA . ARG A 1 87 ? 5.212 -29.559 -4.176 1.00 33.44 87 ARG A CA 1
ATOM 657 C C . ARG A 1 87 ? 5.121 -29.342 -2.668 1.00 33.44 87 ARG A C 1
ATOM 659 O O . ARG A 1 87 ? 5.589 -30.192 -1.917 1.00 33.44 87 ARG A O 1
ATOM 666 N N . TRP A 1 88 ? 4.517 -28.237 -2.252 1.00 35.81 88 TRP A N 1
ATOM 667 C CA . TRP A 1 88 ? 4.026 -28.104 -0.889 1.00 35.81 88 TRP A CA 1
ATOM 668 C C . TRP A 1 88 ? 2.816 -29.037 -0.768 1.00 35.81 88 TRP A C 1
ATOM 670 O O . TRP A 1 88 ? 1.793 -28.815 -1.416 1.00 35.81 88 TRP A O 1
ATOM 680 N N . ASP A 1 89 ? 2.979 -30.150 -0.052 1.00 34.34 89 ASP A N 1
ATOM 681 C CA . ASP A 1 89 ? 1.903 -31.112 0.184 1.00 34.34 89 ASP A CA 1
ATOM 682 C C . ASP A 1 89 ? 1.151 -30.723 1.464 1.00 34.34 89 ASP A C 1
ATOM 684 O O . ASP A 1 89 ? 1.656 -30.844 2.580 1.00 34.34 89 ASP A O 1
ATOM 688 N N . MET A 1 90 ? -0.041 -30.169 1.265 1.00 36.50 90 MET A N 1
ATOM 689 C CA . MET A 1 90 ? -0.915 -29.570 2.278 1.00 36.50 90 MET A CA 1
ATOM 690 C C . MET A 1 90 ? -1.569 -30.578 3.223 1.00 36.50 90 MET A C 1
ATOM 692 O O . MET A 1 90 ? -2.045 -30.198 4.291 1.00 36.50 90 MET A O 1
ATOM 696 N N . ALA A 1 91 ? -1.604 -31.867 2.873 1.00 38.84 91 ALA A N 1
ATOM 697 C CA . ALA A 1 91 ? -2.213 -32.867 3.751 1.00 38.84 91 ALA A CA 1
ATOM 698 C C . ALA A 1 91 ? -1.474 -32.995 5.101 1.00 38.84 91 ALA A C 1
ATOM 700 O O . ALA A 1 91 ? -2.038 -33.521 6.057 1.00 38.84 91 ALA A O 1
ATOM 701 N N . ALA A 1 92 ? -0.238 -32.490 5.190 1.00 41.12 92 ALA A N 1
ATOM 702 C CA . ALA A 1 92 ? 0.603 -32.584 6.377 1.00 41.12 92 ALA A CA 1
ATOM 703 C C . ALA A 1 92 ? 0.513 -31.384 7.343 1.00 41.12 92 ALA A C 1
ATOM 705 O O . ALA A 1 92 ? 1.016 -31.500 8.454 1.00 41.12 92 ALA A O 1
ATOM 706 N N . THR A 1 93 ? -0.081 -30.240 6.965 1.00 41.78 93 THR A N 1
ATOM 707 C CA . THR A 1 93 ? 0.039 -28.987 7.752 1.00 41.78 93 THR A CA 1
ATOM 708 C C . THR A 1 93 ? -1.223 -28.509 8.456 1.00 41.78 93 THR A C 1
ATOM 710 O O . THR A 1 93 ? -1.128 -27.609 9.292 1.00 41.78 93 THR A O 1
ATOM 713 N N . ASN A 1 94 ? -2.379 -29.132 8.218 1.00 39.09 94 ASN A N 1
ATOM 714 C CA . ASN A 1 94 ? -3.551 -28.939 9.075 1.00 39.09 94 ASN A CA 1
ATOM 715 C C . ASN A 1 94 ? -3.261 -29.536 10.465 1.00 39.09 94 ASN A C 1
ATOM 717 O O . ASN A 1 94 ? -3.527 -30.709 10.713 1.00 39.09 94 ASN A O 1
ATOM 721 N N . GLY A 1 95 ? -2.662 -28.732 11.350 1.00 45.56 95 GLY A N 1
ATOM 722 C CA . GLY A 1 95 ? -2.198 -29.143 12.681 1.00 45.56 95 GLY A CA 1
ATOM 723 C C . GLY A 1 95 ? -0.695 -28.972 12.939 1.00 45.56 95 GLY A C 1
ATOM 724 O O . GLY A 1 95 ? -0.235 -29.341 14.019 1.00 45.56 95 GLY A O 1
ATOM 725 N N . ALA A 1 96 ? 0.072 -28.407 11.999 1.00 50.28 96 ALA A N 1
ATOM 726 C CA . ALA A 1 96 ? 1.492 -28.125 12.206 1.00 50.28 96 ALA A CA 1
ATOM 727 C C . ALA A 1 96 ? 1.677 -27.096 13.337 1.00 50.28 96 ALA A C 1
ATOM 729 O O . ALA A 1 96 ? 1.226 -25.955 13.251 1.00 50.28 96 ALA A O 1
ATOM 730 N N . GLY A 1 97 ? 2.335 -27.494 14.426 1.00 53.53 97 GLY A N 1
ATOM 731 C CA . GLY A 1 97 ? 2.682 -26.579 15.515 1.00 53.53 97 GLY A CA 1
ATOM 732 C C . GLY A 1 97 ? 3.766 -25.578 15.098 1.00 53.53 97 GLY A C 1
ATOM 733 O O . GLY A 1 97 ? 4.524 -25.816 14.158 1.00 53.53 97 GLY A O 1
ATOM 734 N N . GLU A 1 98 ? 3.909 -24.478 15.843 1.00 51.38 98 GLU A N 1
ATOM 735 C CA . GLU A 1 98 ? 4.934 -23.433 15.635 1.00 51.38 98 GLU A CA 1
ATOM 736 C C . GLU A 1 98 ? 6.356 -23.999 15.415 1.00 51.38 98 GLU A C 1
ATOM 738 O O . GLU A 1 98 ? 7.155 -23.448 14.657 1.00 51.38 98 GLU A O 1
ATOM 743 N N . ALA A 1 99 ? 6.675 -25.133 16.045 1.00 59.22 99 ALA A N 1
ATOM 744 C CA . ALA A 1 99 ? 7.951 -25.826 15.893 1.00 59.22 99 ALA A CA 1
ATOM 745 C C . ALA A 1 99 ? 8.188 -26.386 14.478 1.00 59.22 99 ALA A C 1
ATOM 747 O O . ALA A 1 99 ? 9.302 -26.279 13.964 1.00 59.22 99 A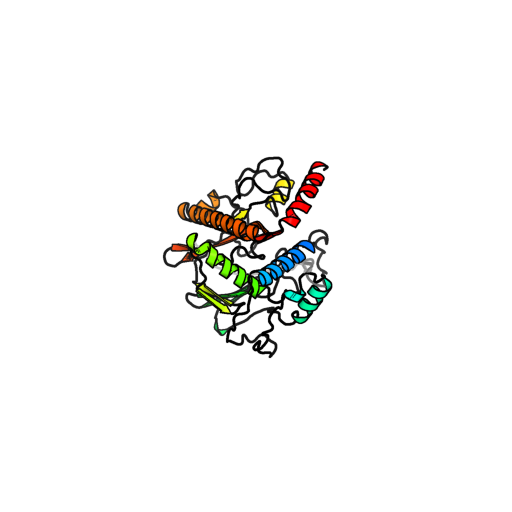LA A O 1
ATOM 748 N N . GLU A 1 100 ? 7.162 -26.950 13.838 1.00 61.09 100 GLU A N 1
ATOM 749 C CA . GLU A 1 100 ? 7.260 -27.479 12.474 1.00 61.09 100 GLU A CA 1
ATOM 750 C C . GLU A 1 100 ? 7.412 -26.336 11.462 1.00 61.09 100 GLU A C 1
ATOM 752 O O . GLU A 1 100 ? 8.232 -26.414 10.546 1.00 61.09 100 GLU A O 1
ATOM 757 N N . PHE A 1 101 ? 6.708 -25.223 11.686 1.00 59.03 101 PHE A N 1
ATOM 758 C CA . PHE A 1 101 ? 6.884 -24.000 10.901 1.00 59.03 101 PHE A CA 1
ATOM 759 C C . PHE A 1 101 ? 8.310 -23.457 10.999 1.00 59.03 101 PHE A C 1
ATOM 761 O O . PHE A 1 101 ? 8.949 -23.196 9.979 1.00 59.03 101 PHE A O 1
ATOM 768 N N . LYS A 1 102 ? 8.849 -23.341 12.219 1.00 62.31 102 LYS A N 1
ATOM 769 C CA . LYS A 1 102 ? 10.239 -22.912 12.432 1.00 62.31 102 LYS A CA 1
ATOM 770 C C . LYS A 1 102 ? 11.237 -23.861 11.773 1.00 62.31 102 LYS A C 1
ATOM 772 O O . LYS A 1 102 ? 12.238 -23.394 11.238 1.00 62.31 102 LYS A O 1
ATOM 777 N N . ALA A 1 103 ? 10.987 -25.170 11.805 1.00 71.62 103 ALA A N 1
ATOM 778 C CA . ALA A 1 103 ? 11.840 -26.151 11.139 1.00 71.62 103 ALA A CA 1
ATOM 779 C C . ALA A 1 103 ? 11.863 -25.937 9.621 1.00 71.62 103 ALA A C 1
ATOM 781 O O . ALA A 1 103 ? 12.946 -25.856 9.051 1.00 71.62 103 ALA A O 1
ATOM 782 N N . LYS A 1 104 ? 10.699 -25.729 8.995 1.00 63.84 104 LYS A N 1
ATOM 783 C CA . LYS A 1 104 ? 10.612 -25.440 7.557 1.00 63.84 104 LYS A CA 1
ATOM 784 C C . LYS A 1 104 ? 11.312 -24.138 7.189 1.00 63.84 104 LYS A C 1
ATOM 786 O O . LYS A 1 104 ? 12.125 -24.144 6.279 1.00 63.84 104 LYS A O 1
ATOM 791 N N . ILE A 1 105 ? 11.079 -23.041 7.917 1.00 67.81 105 ILE A N 1
ATOM 792 C CA . ILE A 1 105 ? 11.741 -21.751 7.637 1.00 67.81 105 ILE A CA 1
ATOM 793 C C . ILE A 1 105 ? 13.269 -21.891 7.675 1.00 67.81 105 ILE A C 1
ATOM 795 O O . ILE A 1 105 ? 13.950 -21.331 6.818 1.00 67.81 105 ILE A O 1
ATOM 799 N N . ARG A 1 106 ? 13.812 -22.673 8.623 1.00 72.50 106 ARG A N 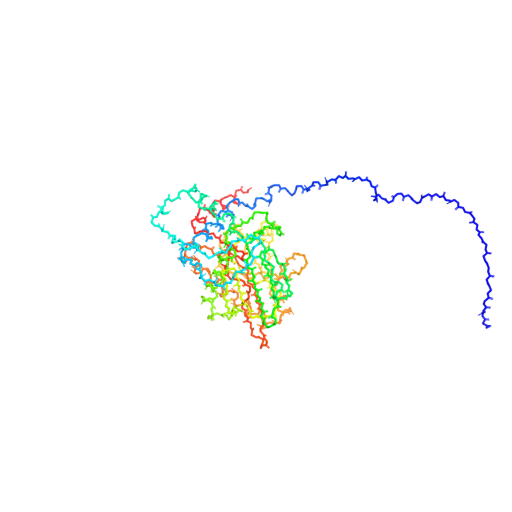1
ATOM 800 C CA . ARG A 1 106 ? 15.261 -22.918 8.725 1.00 72.50 106 ARG A CA 1
ATOM 801 C C . ARG A 1 106 ? 15.862 -23.527 7.462 1.00 72.50 106 ARG A C 1
ATOM 803 O O . ARG A 1 106 ? 17.007 -23.217 7.162 1.00 72.50 106 ARG A O 1
ATOM 810 N N . GLU A 1 107 ? 15.109 -24.333 6.714 1.00 75.81 107 GLU A N 1
ATOM 811 C CA . GLU A 1 107 ? 15.577 -24.918 5.448 1.00 75.81 107 GLU A CA 1
ATOM 812 C C . GLU A 1 107 ? 15.814 -23.863 4.353 1.00 75.81 107 GLU A C 1
ATOM 814 O O . GLU A 1 107 ? 16.536 -24.128 3.392 1.00 75.81 107 GLU A O 1
ATOM 819 N N . TYR A 1 108 ? 15.236 -22.666 4.500 1.00 73.88 108 TYR A N 1
ATOM 820 C CA . TYR A 1 108 ? 15.245 -21.610 3.488 1.00 73.88 108 TYR A CA 1
ATOM 821 C C . TYR A 1 108 ? 15.996 -20.340 3.910 1.00 73.88 108 TYR A C 1
ATOM 823 O O . TYR A 1 108 ? 16.073 -19.407 3.116 1.00 73.88 108 TYR A O 1
ATOM 831 N N . LEU A 1 109 ? 16.571 -20.279 5.119 1.00 74.31 109 LEU A N 1
ATOM 832 C CA . LEU A 1 109 ? 17.269 -19.077 5.610 1.00 74.31 109 LEU A CA 1
ATOM 833 C C . LEU A 1 109 ? 18.430 -18.643 4.698 1.00 74.31 109 LEU A C 1
ATOM 835 O O . LEU A 1 109 ? 18.648 -17.447 4.506 1.00 74.31 109 LEU A O 1
ATOM 839 N N . ASP A 1 110 ? 19.109 -19.608 4.075 1.00 74.94 110 ASP A N 1
ATOM 840 C CA . ASP A 1 110 ? 20.223 -19.364 3.149 1.00 74.94 110 ASP A CA 1
ATOM 841 C C . ASP A 1 110 ? 19.768 -19.041 1.711 1.00 74.94 110 ASP A C 1
ATOM 843 O O . ASP A 1 110 ? 20.596 -18.791 0.835 1.00 74.94 110 ASP A O 1
ATOM 847 N N . LEU A 1 111 ? 18.459 -19.060 1.440 1.00 76.69 111 LEU A N 1
ATOM 848 C CA . LEU A 1 111 ? 17.862 -18.797 0.126 1.00 76.69 111 LEU A CA 1
ATOM 849 C C . LEU A 1 111 ? 17.225 -17.406 0.079 1.00 76.69 111 LEU A C 1
ATOM 851 O O . LEU A 1 111 ? 16.101 -17.233 -0.386 1.00 76.69 111 LEU A O 1
ATOM 855 N N . THR A 1 112 ? 17.956 -16.418 0.588 1.00 80.75 112 THR A N 1
ATOM 856 C CA . THR A 1 112 ? 17.528 -15.020 0.649 1.00 80.75 112 THR A CA 1
ATOM 857 C C . THR A 1 112 ? 18.202 -14.178 -0.430 1.00 80.75 112 THR A C 1
ATOM 859 O O . THR A 1 112 ? 19.340 -14.434 -0.833 1.00 80.75 112 THR A O 1
ATOM 862 N N . LEU A 1 113 ? 17.503 -13.141 -0.889 1.00 80.19 113 LEU A N 1
ATOM 863 C CA . LEU A 1 113 ? 18.046 -12.101 -1.759 1.00 80.19 113 LEU A CA 1
ATOM 864 C C . LEU A 1 113 ? 18.346 -10.839 -0.927 1.00 80.19 113 LEU A C 1
ATOM 866 O O . LEU A 1 113 ? 17.447 -10.017 -0.755 1.00 80.19 113 LEU A O 1
ATOM 870 N N . PRO A 1 114 ? 19.567 -10.657 -0.381 1.00 79.94 114 PRO A N 1
ATOM 871 C CA . PRO A 1 114 ? 19.906 -9.482 0.430 1.00 79.94 114 PRO A CA 1
ATOM 872 C C . PRO A 1 114 ? 19.930 -8.200 -0.397 1.00 79.94 114 PRO A C 1
ATOM 874 O O . PRO A 1 114 ? 19.320 -7.198 -0.030 1.00 79.94 114 PRO A O 1
ATOM 877 N N . GLU A 1 115 ? 20.651 -8.238 -1.513 1.00 79.94 115 GLU A N 1
ATOM 878 C CA . GLU A 1 115 ? 20.848 -7.138 -2.444 1.00 79.94 115 GLU A CA 1
ATOM 879 C C . GLU A 1 115 ? 20.924 -7.703 -3.862 1.00 79.94 115 GLU A C 1
ATOM 881 O O . GLU A 1 115 ? 21.264 -8.870 -4.067 1.00 79.94 115 GLU A O 1
ATOM 886 N N . CYS A 1 116 ? 20.645 -6.859 -4.847 1.00 74.31 116 CYS A N 1
ATOM 887 C CA . CYS A 1 116 ? 20.854 -7.176 -6.246 1.00 74.31 116 CYS A CA 1
ATOM 888 C C . CYS A 1 116 ? 21.573 -5.996 -6.900 1.00 74.31 116 CYS A C 1
ATOM 890 O O . CYS A 1 116 ? 21.206 -4.846 -6.664 1.00 74.31 116 CYS A O 1
ATOM 892 N N . PHE A 1 117 ? 22.601 -6.275 -7.699 1.00 77.50 117 PHE A N 1
ATOM 893 C CA . PHE A 1 117 ? 23.252 -5.281 -8.541 1.00 77.50 117 PHE A CA 1
ATOM 894 C C . PHE A 1 117 ? 23.422 -5.842 -9.950 1.00 77.50 117 PHE A C 1
ATOM 896 O O . PHE A 1 117 ? 24.121 -6.837 -10.137 1.00 77.50 117 PHE A O 1
ATOM 903 N N . ILE A 1 118 ? 22.763 -5.211 -10.922 1.00 75.25 118 ILE A N 1
ATOM 904 C CA . ILE A 1 118 ? 22.774 -5.601 -12.332 1.00 75.25 118 ILE A CA 1
ATOM 905 C C . ILE A 1 118 ? 23.290 -4.396 -13.135 1.00 75.25 118 ILE A C 1
ATOM 907 O O . ILE A 1 118 ? 22.488 -3.550 -13.541 1.00 75.25 118 ILE A O 1
ATOM 911 N N . PRO A 1 119 ? 24.615 -4.247 -13.313 1.00 74.06 119 PRO A N 1
ATOM 912 C CA . PRO A 1 119 ? 25.197 -3.069 -13.962 1.00 74.06 119 PRO A CA 1
ATOM 913 C C . PRO A 1 119 ? 24.718 -2.882 -15.408 1.00 74.06 119 PRO A C 1
ATOM 915 O O . PRO A 1 119 ? 24.663 -1.759 -15.902 1.00 74.06 119 PRO A O 1
ATOM 918 N N . GLU A 1 120 ? 24.326 -3.965 -16.080 1.00 77.00 120 GLU A N 1
ATOM 919 C CA . GLU A 1 120 ? 23.818 -3.950 -17.452 1.00 77.00 120 GLU A CA 1
ATOM 920 C C . GLU A 1 120 ? 22.485 -3.196 -17.594 1.00 77.00 120 GLU A C 1
ATOM 922 O O . GLU A 1 120 ? 22.134 -2.787 -18.700 1.00 77.00 120 GLU A O 1
ATOM 927 N N . LEU A 1 121 ? 21.747 -2.984 -16.497 1.00 74.69 121 LEU A N 1
ATOM 928 C CA . LEU A 1 121 ? 20.468 -2.265 -16.503 1.00 74.69 121 LEU A CA 1
ATOM 929 C C . LEU A 1 121 ? 20.608 -0.745 -16.320 1.00 74.69 121 LEU A C 1
ATOM 931 O O . LEU A 1 121 ? 19.601 -0.039 -16.385 1.00 74.69 121 LEU A O 1
ATOM 935 N N . GLY A 1 122 ? 21.831 -0.235 -16.147 1.00 74.19 122 GLY A N 1
ATOM 936 C CA . GLY A 1 122 ? 22.113 1.196 -16.048 1.00 74.19 122 GLY A CA 1
ATOM 937 C C . GLY A 1 122 ? 22.069 1.738 -14.618 1.00 74.19 122 GLY A C 1
ATOM 938 O O . GLY A 1 122 ? 22.508 1.081 -13.675 1.00 74.19 122 GLY A O 1
ATOM 939 N N . GLU A 1 123 ? 21.592 2.977 -14.465 1.00 81.81 123 GLU A N 1
ATOM 940 C CA . GLU A 1 123 ? 21.565 3.672 -13.175 1.00 81.81 123 GLU A CA 1
ATOM 941 C C . GLU A 1 123 ? 20.634 2.963 -12.186 1.00 81.81 123 GLU A C 1
ATOM 943 O O . GLU A 1 123 ? 19.454 2.733 -12.472 1.00 81.81 123 GLU A O 1
ATOM 948 N N . GLN A 1 124 ? 21.175 2.654 -11.007 1.00 84.69 124 GLN A N 1
ATOM 949 C CA . GLN A 1 124 ? 20.449 2.029 -9.912 1.00 84.69 124 GLN A CA 1
ATOM 950 C C . GLN A 1 124 ? 20.134 3.055 -8.822 1.00 84.69 124 GLN A C 1
ATOM 952 O O . GLN A 1 124 ? 21.032 3.686 -8.266 1.00 84.69 124 GLN A O 1
ATOM 957 N N . LYS A 1 125 ? 18.863 3.130 -8.427 1.00 88.81 125 LYS A N 1
ATOM 958 C CA . LYS A 1 125 ? 18.431 3.745 -7.173 1.00 88.81 125 LYS A CA 1
ATOM 959 C C . LYS A 1 125 ? 18.152 2.649 -6.149 1.00 88.81 125 LYS A C 1
ATOM 961 O O . LYS A 1 125 ? 17.267 1.812 -6.340 1.00 88.81 125 LYS A O 1
ATOM 966 N N . GLN A 1 126 ? 18.909 2.658 -5.057 1.00 85.56 126 GLN A N 1
ATOM 967 C CA . GLN A 1 126 ? 18.726 1.721 -3.953 1.00 85.56 126 GLN A CA 1
ATOM 968 C C . GLN A 1 126 ? 17.699 2.274 -2.960 1.00 85.56 126 GLN A C 1
ATOM 970 O O . GLN A 1 126 ? 17.909 3.317 -2.347 1.00 85.56 126 GLN A O 1
ATOM 975 N N . GLY A 1 127 ? 16.580 1.571 -2.803 1.00 85.38 127 GLY A N 1
ATOM 976 C CA . GLY A 1 127 ? 15.609 1.801 -1.738 1.00 85.38 127 GLY A CA 1
ATOM 977 C C . GLY A 1 127 ? 15.841 0.880 -0.537 1.00 85.38 127 GLY A C 1
ATOM 978 O O . GLY A 1 127 ? 16.724 0.018 -0.534 1.00 85.38 127 GLY A O 1
ATOM 979 N N . LYS A 1 128 ? 14.986 1.011 0.486 1.00 85.00 128 LYS A N 1
ATOM 980 C CA . LYS A 1 128 ? 15.048 0.173 1.700 1.00 85.00 128 LYS A CA 1
ATOM 981 C C . LYS A 1 128 ? 14.910 -1.317 1.371 1.00 85.00 128 LYS A C 1
ATOM 983 O O . LYS A 1 128 ? 15.736 -2.117 1.802 1.00 85.00 128 LYS A O 1
ATOM 988 N N . VAL A 1 129 ? 13.924 -1.672 0.544 1.00 88.50 129 VAL A N 1
ATOM 989 C CA . VAL A 1 129 ? 13.568 -3.071 0.214 1.00 88.50 129 VAL A CA 1
ATOM 990 C C . VAL A 1 129 ? 13.502 -3.367 -1.293 1.00 88.50 129 VAL A C 1
ATOM 992 O O . VAL A 1 129 ? 13.138 -4.468 -1.703 1.00 88.50 129 VAL A O 1
ATOM 995 N N . ARG A 1 130 ? 13.859 -2.393 -2.141 1.00 90.38 130 ARG A N 1
ATOM 996 C CA . ARG A 1 130 ? 13.894 -2.541 -3.605 1.00 90.38 130 ARG A CA 1
ATOM 997 C C . ARG A 1 130 ? 15.152 -1.931 -4.195 1.00 90.38 130 ARG A C 1
ATOM 999 O O . ARG A 1 130 ? 15.618 -0.896 -3.724 1.00 90.38 130 ARG A O 1
ATOM 1006 N N . SER A 1 131 ? 15.635 -2.537 -5.266 1.00 89.31 131 SER A N 1
ATOM 1007 C CA . SER A 1 131 ? 16.602 -1.944 -6.184 1.00 89.31 131 SER A CA 1
ATOM 1008 C C . SER A 1 131 ? 15.871 -1.551 -7.464 1.00 89.31 131 SER A C 1
ATOM 1010 O O . SER A 1 131 ? 15.196 -2.387 -8.060 1.00 89.31 131 SER A O 1
ATOM 1012 N N . ILE A 1 132 ? 15.973 -0.288 -7.870 1.00 91.00 132 ILE A N 1
ATOM 1013 C CA . ILE A 1 132 ? 15.243 0.263 -9.017 1.00 91.00 132 ILE A CA 1
ATOM 1014 C C . ILE A 1 132 ? 16.250 0.643 -10.098 1.00 91.00 132 ILE A C 1
ATOM 1016 O O . ILE A 1 132 ? 17.155 1.427 -9.828 1.00 91.00 132 ILE A O 1
ATOM 1020 N N . TYR A 1 133 ? 16.080 0.126 -11.311 1.00 85.75 133 TYR A N 1
ATOM 1021 C CA . TYR A 1 133 ? 16.909 0.448 -12.471 1.00 85.75 133 TYR A CA 1
ATOM 1022 C C . TYR A 1 133 ? 16.098 1.217 -13.505 1.00 85.75 133 TYR A C 1
ATOM 1024 O O . TYR A 1 133 ? 15.004 0.794 -13.887 1.00 85.75 133 TYR A O 1
ATOM 1032 N N . PHE A 1 134 ? 16.645 2.329 -13.987 1.00 86.44 134 PHE A N 1
ATOM 1033 C CA . PHE A 1 134 ? 16.032 3.122 -15.050 1.00 86.44 134 PHE A CA 1
ATOM 1034 C C . PHE A 1 134 ? 16.626 2.715 -16.401 1.00 86.44 134 PHE A C 1
ATOM 1036 O O . PHE A 1 134 ? 17.743 3.101 -16.735 1.00 86.44 134 PHE A O 1
ATOM 1043 N N . SER A 1 135 ? 15.864 1.954 -17.190 1.00 79.81 135 SER A N 1
ATOM 1044 C CA . SER A 1 135 ? 16.320 1.379 -18.458 1.00 79.81 135 SER A CA 1
ATOM 1045 C C . SER A 1 135 ? 15.448 1.873 -19.615 1.00 79.81 135 SER A C 1
ATOM 1047 O O . SER A 1 135 ? 14.408 1.298 -19.941 1.00 79.81 135 SER A O 1
ATOM 1049 N N . GLY A 1 136 ? 15.850 2.997 -20.218 1.00 84.94 136 GLY A N 1
ATOM 1050 C CA . GLY A 1 136 ? 15.112 3.636 -21.312 1.00 84.94 136 GLY A CA 1
ATOM 1051 C C . GLY A 1 136 ? 13.707 4.089 -20.893 1.00 84.94 136 GLY A C 1
ATOM 1052 O O . GLY A 1 136 ? 13.555 4.925 -19.997 1.00 84.94 136 GLY A O 1
ATOM 1053 N N . GLU A 1 137 ? 12.686 3.541 -21.555 1.00 86.44 137 GLU A N 1
ATOM 1054 C CA . GLU A 1 137 ? 11.262 3.788 -21.268 1.00 86.44 137 GLU A CA 1
ATOM 1055 C C . GLU A 1 137 ? 10.702 2.897 -20.146 1.00 86.44 137 GLU A C 1
ATOM 1057 O O . GLU A 1 137 ? 9.538 3.033 -19.765 1.00 86.44 137 GLU A O 1
ATOM 1062 N N . ASN A 1 138 ? 11.530 2.010 -19.590 1.00 88.31 138 ASN A N 1
ATOM 1063 C CA . ASN A 1 138 ? 11.144 1.056 -18.562 1.00 88.31 138 ASN A CA 1
ATOM 1064 C C . ASN A 1 138 ? 11.852 1.335 -17.234 1.00 88.31 138 ASN A C 1
ATOM 1066 O O . ASN A 1 138 ? 12.929 1.933 -17.160 1.00 88.31 138 ASN A O 1
ATOM 1070 N N . VAL A 1 139 ? 11.232 0.843 -16.171 1.00 90.25 139 VAL A N 1
ATOM 1071 C CA . VAL A 1 139 ? 11.786 0.759 -14.828 1.00 90.25 139 VAL A CA 1
ATOM 1072 C C . VAL A 1 139 ? 11.796 -0.710 -14.435 1.00 90.25 139 VAL A C 1
ATOM 1074 O O . VAL A 1 139 ? 10.748 -1.353 -14.411 1.00 90.25 139 VAL A O 1
ATOM 1077 N N . VAL A 1 140 ? 12.974 -1.247 -14.132 1.00 87.75 140 VAL A N 1
ATOM 1078 C CA . VAL A 1 140 ? 13.115 -2.613 -13.619 1.00 87.75 140 VAL A CA 1
ATOM 1079 C C . VAL A 1 140 ? 13.241 -2.531 -12.109 1.00 87.75 140 VAL A C 1
ATOM 1081 O O . VAL A 1 140 ? 14.132 -1.855 -11.600 1.00 87.75 140 VAL A O 1
ATOM 1084 N N . MET A 1 141 ? 12.352 -3.197 -11.381 1.00 90.75 141 MET A N 1
ATOM 1085 C CA . MET A 1 141 ? 12.387 -3.227 -9.922 1.00 90.75 141 MET A CA 1
ATOM 1086 C C . MET A 1 141 ? 12.699 -4.637 -9.446 1.00 90.75 141 MET A C 1
ATOM 1088 O O . MET A 1 141 ? 12.000 -5.588 -9.790 1.00 90.75 141 MET A O 1
ATOM 1092 N N . VAL A 1 142 ? 13.740 -4.755 -8.627 1.00 87.19 142 VAL A N 1
ATOM 1093 C CA . VAL A 1 142 ? 14.090 -5.984 -7.919 1.00 87.19 142 VAL A CA 1
ATOM 1094 C C . VAL A 1 142 ? 13.669 -5.826 -6.465 1.00 87.19 142 VAL A C 1
ATOM 1096 O O . VAL A 1 142 ? 14.265 -5.037 -5.726 1.00 87.19 142 VAL A O 1
ATOM 1099 N N . THR A 1 143 ? 12.645 -6.565 -6.050 1.00 90.69 143 THR A N 1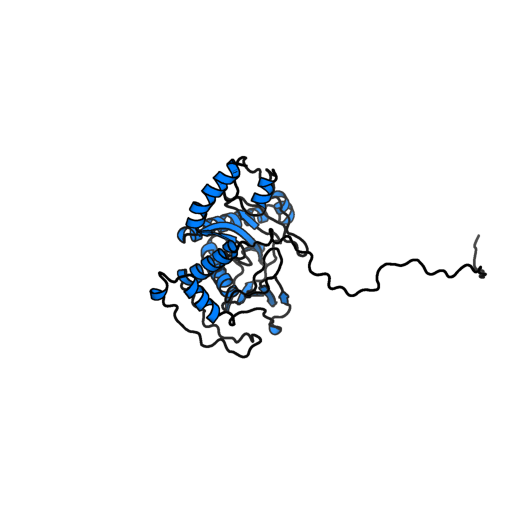
ATOM 1100 C CA . THR A 1 143 ? 12.189 -6.593 -4.656 1.00 90.69 143 THR A CA 1
ATOM 1101 C C . THR A 1 143 ? 12.999 -7.634 -3.895 1.00 90.69 143 THR A C 1
ATOM 1103 O O . THR A 1 143 ? 13.005 -8.816 -4.247 1.00 90.69 143 THR A O 1
ATOM 1106 N N . ASN A 1 144 ? 13.714 -7.184 -2.866 1.00 89.00 144 ASN A N 1
ATOM 1107 C CA . ASN A 1 144 ? 14.624 -8.015 -2.086 1.00 89.00 144 ASN A CA 1
ATOM 1108 C C . ASN A 1 144 ? 13.982 -8.506 -0.778 1.00 89.00 144 ASN A C 1
ATOM 1110 O O . ASN A 1 144 ? 12.856 -8.142 -0.429 1.00 89.00 144 ASN A O 1
ATOM 1114 N N . ASP A 1 145 ? 14.722 -9.345 -0.056 1.00 86.88 145 ASP A N 1
ATOM 1115 C CA . ASP A 1 145 ? 14.256 -10.016 1.160 1.00 86.88 145 ASP A CA 1
ATOM 1116 C C . ASP A 1 145 ? 14.536 -9.219 2.442 1.00 86.88 145 ASP A C 1
ATOM 1118 O O . ASP A 1 145 ? 14.367 -9.725 3.557 1.00 86.88 145 ASP A O 1
ATOM 1122 N N . ARG A 1 146 ? 14.946 -7.951 2.301 1.00 89.25 146 ARG A N 1
ATOM 1123 C CA . ARG A 1 146 ? 15.123 -7.046 3.436 1.00 89.25 146 ARG A CA 1
ATOM 1124 C C . ARG A 1 146 ? 13.782 -6.604 3.990 1.00 89.25 146 ARG A C 1
ATOM 1126 O O . ARG A 1 146 ? 12.784 -6.463 3.278 1.00 89.25 146 ARG A O 1
ATOM 1133 N N . VAL A 1 147 ? 13.802 -6.309 5.279 1.00 86.69 147 VAL A N 1
ATOM 1134 C CA . VAL A 1 147 ? 12.688 -5.722 6.015 1.00 86.69 147 VAL A CA 1
ATOM 1135 C C . VAL A 1 147 ? 13.172 -4.421 6.621 1.00 86.69 147 VAL A C 1
ATOM 1137 O O . VAL A 1 147 ? 14.288 -4.353 7.135 1.00 86.69 147 VAL A O 1
ATOM 1140 N N . SER A 1 148 ? 12.333 -3.394 6.585 1.00 84.12 148 SER A N 1
ATOM 1141 C CA . SER A 1 148 ? 12.579 -2.163 7.325 1.00 84.12 148 SER A CA 1
ATOM 1142 C C . SER A 1 148 ? 11.478 -1.911 8.339 1.00 84.12 148 SER A C 1
ATOM 1144 O O . SER A 1 148 ? 10.308 -2.157 8.053 1.00 84.12 148 SER A O 1
ATOM 1146 N N . ALA A 1 149 ? 11.849 -1.365 9.488 1.00 80.31 149 ALA A N 1
ATOM 1147 C CA . ALA A 1 149 ? 10.924 -0.861 10.491 1.00 80.31 149 ALA A CA 1
ATOM 1148 C C . ALA A 1 149 ? 11.453 0.470 11.025 1.00 80.31 149 ALA A C 1
ATOM 1150 O O . ALA A 1 149 ? 12.651 0.592 11.260 1.00 80.31 149 ALA A O 1
ATOM 1151 N N . PHE A 1 150 ? 10.571 1.459 11.195 1.00 77.69 150 PHE A N 1
ATOM 1152 C CA . PHE A 1 150 ? 10.935 2.798 11.687 1.00 77.69 150 PHE A CA 1
ATOM 1153 C C . PHE A 1 150 ? 12.132 3.408 10.937 1.00 77.69 150 PHE A C 1
ATOM 1155 O O . PHE A 1 150 ? 13.103 3.853 11.537 1.00 77.69 150 PHE A O 1
ATOM 1162 N N . ASP A 1 151 ? 12.086 3.345 9.604 1.00 77.56 151 ASP A N 1
ATOM 1163 C CA . ASP A 1 151 ? 13.143 3.814 8.696 1.00 77.56 151 ASP A CA 1
ATOM 1164 C C . ASP A 1 151 ? 14.512 3.125 8.821 1.00 77.56 151 ASP A C 1
ATOM 1166 O O . ASP A 1 151 ? 15.440 3.471 8.092 1.00 77.56 151 ASP A O 1
ATOM 1170 N N . TYR A 1 152 ? 14.614 2.074 9.635 1.00 81.88 152 TYR A N 1
ATOM 1171 C CA . TYR A 1 152 ? 15.810 1.261 9.806 1.00 81.88 152 TYR A CA 1
ATOM 1172 C C . TYR A 1 152 ? 15.684 -0.082 9.074 1.00 81.88 152 TYR A C 1
ATOM 1174 O O . TYR A 1 152 ? 14.681 -0.785 9.210 1.00 81.88 152 TYR A O 1
ATOM 1182 N N . ILE A 1 153 ? 16.702 -0.453 8.290 1.00 85.31 153 ILE A N 1
ATOM 1183 C CA . ILE A 1 153 ? 16.784 -1.765 7.628 1.00 85.31 153 ILE A CA 1
ATOM 1184 C C . ILE A 1 153 ? 17.266 -2.794 8.653 1.00 85.31 153 ILE A C 1
ATOM 1186 O O . ILE A 1 153 ? 18.360 -2.664 9.199 1.00 85.31 153 ILE A O 1
ATOM 1190 N N . LEU A 1 154 ? 16.456 -3.822 8.903 1.00 86.69 154 LEU A N 1
ATOM 1191 C CA . LEU A 1 154 ? 16.783 -4.880 9.854 1.00 86.69 154 LEU A CA 1
ATOM 1192 C C . LEU A 1 154 ? 17.938 -5.754 9.331 1.00 86.69 154 LEU A C 1
ATOM 1194 O O . LEU A 1 154 ? 18.017 -6.009 8.129 1.00 86.69 154 LEU A O 1
ATOM 1198 N N . PRO A 1 155 ? 18.809 -6.269 10.222 1.00 83.06 155 PRO A N 1
ATOM 1199 C CA . PRO A 1 155 ? 19.944 -7.104 9.820 1.00 83.06 155 PRO A CA 1
ATOM 1200 C C . PRO A 1 155 ? 19.521 -8.488 9.307 1.00 83.06 155 PRO A C 1
ATOM 1202 O O . PRO A 1 155 ? 20.250 -9.111 8.541 1.00 83.06 155 PRO A O 1
ATOM 1205 N N . ASN A 1 156 ? 18.350 -8.973 9.730 1.00 83.44 156 ASN A N 1
ATOM 1206 C CA . ASN A 1 156 ? 17.824 -10.277 9.340 1.00 83.44 156 ASN A CA 1
ATOM 1207 C C . ASN A 1 156 ? 16.914 -10.152 8.114 1.00 83.44 156 ASN A C 1
ATOM 1209 O O . ASN A 1 156 ? 16.095 -9.237 8.024 1.00 83.44 156 ASN A O 1
ATOM 1213 N N . LEU A 1 157 ? 17.023 -11.124 7.211 1.00 82.38 157 LEU A N 1
ATOM 1214 C CA . LEU A 1 157 ? 16.218 -11.223 5.994 1.00 82.38 157 LEU A CA 1
ATOM 1215 C C . LEU A 1 157 ? 15.031 -12.166 6.206 1.00 82.38 157 LEU A C 1
ATOM 1217 O O . LEU A 1 157 ? 15.103 -13.091 7.018 1.00 82.38 157 LEU A O 1
ATOM 1221 N N . ILE A 1 158 ? 13.956 -11.958 5.444 1.00 82.75 158 ILE A N 1
ATOM 1222 C CA . ILE A 1 158 ? 12.826 -12.892 5.375 1.00 82.75 158 ILE A CA 1
ATOM 1223 C C . ILE A 1 158 ? 12.897 -13.636 4.035 1.00 82.75 158 ILE A C 1
ATOM 1225 O O . ILE A 1 158 ? 12.658 -13.010 3.002 1.00 82.75 158 ILE A O 1
ATOM 1229 N N . PRO A 1 159 ? 13.190 -14.952 4.025 1.00 78.00 159 PRO A N 1
ATOM 1230 C CA . PRO A 1 159 ? 13.284 -15.732 2.791 1.00 78.00 159 PRO A CA 1
ATOM 1231 C C . PRO A 1 159 ? 12.056 -15.582 1.896 1.00 78.00 159 PRO A C 1
ATOM 1233 O O . PRO A 1 159 ? 10.931 -15.809 2.348 1.00 78.00 159 PRO A O 1
ATOM 1236 N N . PHE A 1 160 ? 12.297 -15.238 0.630 1.00 79.62 160 PHE A N 1
ATOM 1237 C CA . PHE A 1 160 ? 11.308 -15.056 -0.439 1.00 79.62 160 PHE A CA 1
ATOM 1238 C C . PHE A 1 160 ? 10.289 -13.924 -0.229 1.00 79.62 160 PHE A C 1
ATOM 1240 O O . PHE A 1 160 ? 9.320 -13.827 -0.992 1.00 79.62 160 PHE A O 1
ATOM 1247 N N . LYS A 1 161 ? 10.506 -13.029 0.746 1.00 85.44 161 LYS A N 1
ATOM 1248 C CA . LYS A 1 161 ? 9.668 -11.840 0.956 1.00 85.44 161 LYS A CA 1
ATOM 1249 C C . LYS A 1 161 ? 9.438 -11.087 -0.349 1.00 85.44 161 LYS A C 1
ATOM 1251 O O . LYS A 1 161 ? 8.290 -10.814 -0.698 1.00 85.44 161 LYS A O 1
ATOM 1256 N N . GLY A 1 162 ? 10.506 -10.779 -1.083 1.00 85.50 162 GLY A N 1
ATOM 1257 C CA . GLY A 1 162 ? 10.391 -9.985 -2.302 1.00 85.50 162 GLY A CA 1
ATOM 1258 C C . GLY A 1 162 ? 9.517 -10.643 -3.371 1.00 85.50 162 GLY A C 1
ATOM 1259 O O . GLY A 1 162 ? 8.734 -9.964 -4.035 1.00 85.50 162 GLY A O 1
ATOM 1260 N N . GLN A 1 163 ? 9.580 -11.973 -3.466 1.00 83.75 163 GLN A N 1
ATOM 1261 C CA . GLN A 1 163 ? 8.787 -12.753 -4.414 1.00 83.75 163 GLN A CA 1
ATOM 1262 C C . GLN A 1 163 ? 7.295 -12.657 -4.109 1.00 83.75 163 GLN A C 1
ATOM 1264 O O . GLN A 1 163 ? 6.486 -12.347 -4.981 1.00 83.75 163 GLN A O 1
ATOM 1269 N N . VAL A 1 164 ? 6.918 -12.870 -2.849 1.00 81.25 164 VAL A N 1
ATOM 1270 C CA . VAL A 1 164 ? 5.506 -12.834 -2.451 1.00 81.25 164 VAL A CA 1
ATOM 1271 C C . VAL A 1 164 ? 4.926 -11.432 -2.588 1.00 81.25 164 VAL A C 1
ATOM 1273 O O . VAL A 1 164 ? 3.790 -11.299 -3.037 1.00 81.25 164 VAL A O 1
ATOM 1276 N N . LEU A 1 165 ? 5.692 -10.381 -2.275 1.00 88.31 165 LEU A N 1
ATOM 1277 C CA . LEU A 1 165 ? 5.236 -8.999 -2.460 1.00 88.31 165 LEU A CA 1
ATOM 1278 C C . LEU A 1 165 ? 4.923 -8.688 -3.930 1.00 88.31 165 LEU A C 1
ATOM 1280 O O . LEU A 1 165 ? 3.872 -8.109 -4.225 1.00 88.31 165 LEU A O 1
ATOM 1284 N N . ASN A 1 166 ? 5.782 -9.122 -4.856 1.00 85.19 166 ASN A N 1
ATOM 1285 C CA . ASN A 1 166 ? 5.541 -8.960 -6.290 1.00 85.19 166 ASN A CA 1
ATOM 1286 C C . ASN A 1 166 ? 4.302 -9.734 -6.747 1.00 85.19 166 ASN A C 1
ATOM 1288 O O . ASN A 1 166 ? 3.487 -9.204 -7.498 1.00 85.19 166 ASN A O 1
ATOM 1292 N N . MET A 1 167 ? 4.118 -10.961 -6.260 1.00 82.38 167 MET A N 1
ATOM 1293 C CA . MET A 1 167 ? 2.968 -11.791 -6.622 1.00 82.38 167 MET A CA 1
ATOM 1294 C C . MET A 1 167 ? 1.645 -11.251 -6.076 1.00 82.38 167 MET A C 1
ATOM 1296 O O . MET A 1 167 ? 0.641 -11.246 -6.789 1.00 82.38 167 MET A O 1
ATOM 1300 N N . ILE A 1 168 ? 1.630 -10.767 -4.829 1.00 85.31 168 ILE A N 1
ATOM 1301 C CA . ILE A 1 168 ? 0.458 -10.091 -4.259 1.00 85.31 168 ILE A CA 1
ATOM 1302 C C . ILE A 1 168 ? 0.133 -8.852 -5.092 1.00 85.31 168 ILE A C 1
ATOM 1304 O O . ILE A 1 168 ? -1.031 -8.653 -5.437 1.00 85.31 168 ILE A O 1
ATOM 1308 N N . SER A 1 169 ? 1.147 -8.066 -5.463 1.00 90.12 169 SER A N 1
ATOM 1309 C CA . SER A 1 169 ? 0.968 -6.870 -6.293 1.00 90.12 169 SER A CA 1
ATOM 1310 C C . SER A 1 169 ? 0.423 -7.209 -7.677 1.00 90.12 169 SER A C 1
ATOM 1312 O O . SER A 1 169 ? -0.567 -6.621 -8.096 1.00 90.12 169 SER A O 1
ATOM 1314 N N . GLU A 1 170 ? 0.998 -8.194 -8.372 1.00 86.81 170 GLU A N 1
ATOM 1315 C CA . GLU A 1 170 ? 0.517 -8.661 -9.679 1.00 86.81 170 GLU A CA 1
ATOM 1316 C C . GLU A 1 170 ? -0.938 -9.126 -9.608 1.00 86.81 170 GLU A C 1
ATOM 1318 O O . GLU A 1 170 ? -1.782 -8.726 -10.421 1.00 86.81 170 GLU A O 1
ATOM 1323 N N . TRP A 1 171 ? -1.260 -9.937 -8.599 1.00 87.31 171 TRP A N 1
ATOM 1324 C CA . TRP A 1 171 ? -2.625 -10.372 -8.374 1.00 87.31 171 TRP A CA 1
ATOM 1325 C C . TRP A 1 171 ? -3.541 -9.173 -8.108 1.00 87.31 171 TRP A C 1
ATOM 1327 O O . TRP A 1 171 ? -4.567 -9.040 -8.774 1.00 87.31 171 TRP A O 1
ATOM 1337 N N . ALA A 1 172 ? -3.168 -8.254 -7.218 1.00 89.25 172 ALA A N 1
ATOM 1338 C CA . ALA A 1 172 ? -3.960 -7.070 -6.897 1.00 89.25 172 ALA A CA 1
ATOM 1339 C C . ALA A 1 172 ? -4.173 -6.159 -8.118 1.00 89.25 172 ALA A C 1
ATOM 1341 O O . ALA A 1 172 ? -5.294 -5.699 -8.353 1.00 89.25 172 ALA A O 1
ATOM 1342 N N . PHE A 1 173 ? -3.148 -5.974 -8.952 1.00 92.50 173 PHE A N 1
ATOM 1343 C CA . PHE A 1 173 ? -3.255 -5.277 -10.230 1.00 92.50 173 PHE A CA 1
ATOM 1344 C C . PHE A 1 173 ? -4.256 -5.964 -11.154 1.00 92.50 173 PHE A C 1
ATOM 1346 O O . PHE A 1 173 ? -5.087 -5.287 -11.752 1.00 92.50 173 PHE A O 1
ATOM 1353 N N . SER A 1 174 ? -4.249 -7.301 -11.242 1.00 91.12 174 SER A N 1
ATOM 1354 C CA . SER A 1 174 ? -5.233 -8.052 -12.037 1.00 91.12 174 SER A CA 1
ATOM 1355 C C . SER A 1 174 ? -6.673 -7.844 -11.562 1.00 91.12 174 SER A C 1
ATOM 1357 O O . SER A 1 174 ? -7.582 -7.765 -12.385 1.00 91.12 174 SER A O 1
ATOM 1359 N N . GLN A 1 175 ? -6.876 -7.706 -10.249 1.00 92.62 175 GLN A N 1
ATOM 1360 C CA . GLN A 1 175 ? -8.196 -7.540 -9.641 1.00 92.62 175 GLN A CA 1
ATOM 1361 C C . GLN A 1 175 ? -8.713 -6.099 -9.680 1.00 92.62 175 GLN A C 1
ATOM 1363 O O . GLN A 1 175 ? -9.829 -5.858 -9.222 1.00 92.62 175 GLN A O 1
ATOM 1368 N N . THR A 1 176 ? -7.909 -5.141 -10.148 1.00 95.69 176 THR A N 1
ATOM 1369 C CA . THR A 1 176 ? -8.235 -3.707 -10.100 1.00 95.69 176 THR A CA 1
ATOM 1370 C C . THR A 1 176 ? -8.070 -2.992 -11.443 1.00 95.69 176 THR A C 1
ATOM 1372 O O . THR A 1 176 ? -8.253 -1.777 -11.510 1.00 95.69 176 THR A O 1
ATOM 1375 N N . LYS A 1 177 ? -7.807 -3.727 -12.537 1.00 94.75 177 LYS A N 1
ATOM 1376 C CA . LYS A 1 177 ? -7.671 -3.158 -13.896 1.00 94.75 177 LYS A CA 1
ATOM 1377 C C . LYS A 1 177 ? -8.913 -2.391 -14.363 1.00 94.75 177 LYS A C 1
ATOM 1379 O O . LYS A 1 177 ? -8.789 -1.493 -15.187 1.00 94.75 177 LYS A O 1
ATOM 1384 N N . ASP A 1 178 ? -10.095 -2.743 -13.853 1.00 97.19 178 ASP A N 1
ATOM 1385 C CA . ASP A 1 178 ? -11.362 -2.056 -14.128 1.00 97.19 178 ASP A CA 1
ATOM 1386 C C . ASP A 1 178 ? -11.482 -0.688 -13.433 1.00 97.19 178 ASP A C 1
ATOM 1388 O O . ASP A 1 178 ? -12.314 0.130 -13.820 1.00 97.19 178 ASP A O 1
ATOM 1392 N N . ILE A 1 179 ? -10.657 -0.434 -12.413 1.00 98.00 179 ILE A N 1
ATOM 1393 C CA . ILE A 1 179 ? -10.673 0.793 -11.609 1.00 98.00 179 ILE A CA 1
ATOM 1394 C C . ILE A 1 179 ? -9.682 1.814 -12.173 1.00 98.00 179 ILE A C 1
ATOM 1396 O O . ILE A 1 179 ? -10.038 2.974 -12.382 1.00 98.00 179 ILE A O 1
ATOM 1400 N N . ILE A 1 180 ? -8.436 1.388 -12.384 1.00 97.69 180 ILE A N 1
ATOM 1401 C CA . ILE A 1 180 ? -7.338 2.223 -12.877 1.00 97.69 180 ILE A CA 1
ATOM 1402 C C . ILE A 1 180 ? -6.292 1.327 -13.565 1.00 97.69 180 ILE A C 1
ATOM 1404 O O . ILE A 1 180 ? -6.038 0.215 -13.087 1.00 97.69 180 ILE A O 1
ATOM 1408 N N . PRO A 1 181 ? -5.668 1.757 -14.679 1.00 97.44 181 PRO A N 1
ATOM 1409 C CA . PRO A 1 181 ? -4.543 1.020 -15.239 1.00 97.44 181 PRO A CA 1
ATOM 1410 C C . PRO A 1 181 ? -3.349 1.030 -14.274 1.00 97.44 181 PRO A C 1
ATOM 1412 O O . PRO A 1 181 ? -3.239 1.885 -13.397 1.00 97.44 181 PRO A O 1
ATOM 1415 N N . ASN A 1 182 ? -2.436 0.079 -14.444 1.00 96.81 182 ASN A N 1
ATOM 1416 C CA . ASN A 1 182 ? -1.202 -0.011 -13.665 1.00 96.81 182 ASN A CA 1
ATOM 1417 C C . ASN A 1 182 ? 0.028 0.098 -14.575 1.00 96.81 182 ASN A C 1
ATOM 1419 O O . ASN A 1 182 ? -0.097 0.032 -15.800 1.00 96.81 182 ASN A O 1
ATOM 1423 N N . ALA A 1 183 ? 1.201 0.329 -13.989 1.00 95.31 183 ALA A N 1
ATOM 1424 C CA . ALA A 1 183 ? 2.451 0.439 -14.738 1.00 95.31 183 ALA A CA 1
ATOM 1425 C C . ALA A 1 183 ? 3.119 -0.909 -15.051 1.00 95.31 183 ALA A C 1
ATOM 1427 O O . ALA A 1 183 ? 4.109 -0.907 -15.777 1.00 95.31 183 ALA A O 1
ATOM 1428 N N . LEU A 1 184 ? 2.616 -2.037 -14.536 1.00 93.25 184 LEU A N 1
ATOM 1429 C CA . LEU A 1 184 ? 3.234 -3.346 -14.738 1.00 93.25 184 LEU A CA 1
ATOM 1430 C C . LEU A 1 184 ? 3.151 -3.772 -16.210 1.00 93.25 184 LEU A C 1
ATOM 1432 O O . LEU A 1 184 ? 2.063 -3.864 -16.780 1.00 93.25 184 LEU A O 1
ATOM 1436 N N . ILE A 1 185 ? 4.310 -4.058 -16.802 1.00 86.81 185 ILE A N 1
ATOM 1437 C CA . ILE A 1 185 ? 4.430 -4.655 -18.135 1.00 86.81 185 ILE A CA 1
ATOM 1438 C C . ILE A 1 185 ? 4.473 -6.174 -17.984 1.00 86.81 185 ILE A C 1
ATOM 1440 O O . ILE A 1 185 ? 3.629 -6.873 -18.542 1.00 86.81 185 ILE A O 1
ATOM 1444 N N . GLU A 1 186 ? 5.424 -6.678 -17.195 1.00 81.12 186 GLU A N 1
ATOM 1445 C CA . GLU A 1 186 ? 5.612 -8.110 -16.966 1.00 81.12 186 GLU A CA 1
ATOM 1446 C C . GLU A 1 186 ? 6.412 -8.405 -15.688 1.00 81.12 186 GLU A C 1
ATOM 1448 O O . GLU A 1 186 ? 7.167 -7.564 -15.192 1.00 81.12 186 GLU A O 1
ATOM 1453 N N . ASN A 1 187 ? 6.273 -9.636 -15.194 1.00 77.00 187 ASN A N 1
ATOM 1454 C CA . ASN A 1 187 ? 7.111 -10.219 -14.150 1.00 77.00 187 ASN A CA 1
ATOM 1455 C C . ASN A 1 187 ? 8.119 -11.167 -14.808 1.00 77.00 187 ASN A C 1
ATOM 1457 O O . ASN A 1 187 ? 7.770 -12.292 -15.168 1.00 77.00 187 ASN A O 1
ATOM 1461 N N . VAL A 1 188 ? 9.358 -10.705 -14.990 1.00 75.44 188 VAL A N 1
ATOM 1462 C CA . VAL A 1 188 ? 10.420 -11.490 -15.652 1.00 75.44 188 VAL A CA 1
ATOM 1463 C C . VAL A 1 188 ? 11.047 -12.529 -14.721 1.00 75.44 188 VAL A C 1
ATOM 1465 O O . VAL A 1 188 ? 11.594 -13.527 -15.183 1.00 75.44 188 VAL A O 1
ATOM 1468 N N . ASP A 1 189 ? 10.940 -12.310 -13.411 1.00 76.12 189 ASP A N 1
ATOM 1469 C CA . ASP A 1 189 ? 11.304 -13.248 -12.352 1.00 76.12 189 ASP A CA 1
ATOM 1470 C C . ASP A 1 189 ? 10.375 -13.036 -11.146 1.00 76.12 189 ASP A C 1
ATOM 1472 O O . ASP A 1 189 ? 9.738 -11.990 -11.017 1.00 76.12 189 ASP A O 1
ATOM 1476 N N . ALA A 1 190 ? 10.305 -14.007 -10.233 1.00 75.38 190 ALA A N 1
ATOM 1477 C CA . ALA A 1 190 ? 9.504 -13.884 -9.018 1.00 75.38 190 ALA A CA 1
ATOM 1478 C C . ALA A 1 190 ? 9.854 -12.614 -8.212 1.00 75.38 190 ALA A C 1
ATOM 1480 O O . ALA A 1 190 ? 8.961 -11.941 -7.703 1.00 75.38 190 ALA A O 1
ATOM 1481 N N . SER A 1 191 ? 11.134 -12.236 -8.149 1.00 80.12 191 SER A N 1
ATOM 1482 C CA . SER A 1 191 ? 11.608 -11.025 -7.467 1.00 80.12 191 SER A CA 1
ATOM 1483 C C . SER A 1 191 ? 11.784 -9.814 -8.389 1.00 80.12 191 SER A C 1
ATOM 1485 O O . SER A 1 191 ? 12.087 -8.732 -7.882 1.00 80.12 191 SER A O 1
ATOM 1487 N N . VAL A 1 192 ? 11.574 -9.940 -9.706 1.00 81.50 192 VAL A N 1
ATOM 1488 C CA . VAL A 1 192 ? 11.865 -8.869 -10.675 1.00 81.50 192 VAL A CA 1
ATOM 1489 C C . VAL A 1 192 ? 10.661 -8.532 -11.542 1.00 81.50 192 VAL A C 1
ATOM 1491 O O . VAL A 1 192 ? 10.164 -9.359 -12.308 1.00 81.50 192 VAL A O 1
ATOM 1494 N N . VAL A 1 193 ? 10.255 -7.267 -11.478 1.00 85.25 193 VAL A N 1
ATOM 1495 C CA . VAL A 1 193 ? 9.152 -6.726 -12.273 1.00 85.25 193 VAL A CA 1
ATOM 1496 C C . VAL A 1 193 ? 9.652 -5.642 -13.218 1.00 85.25 193 VAL A C 1
ATOM 1498 O O . VAL A 1 193 ? 10.545 -4.861 -12.880 1.00 85.25 193 VAL A O 1
ATOM 1501 N N . VAL A 1 194 ? 9.055 -5.577 -14.404 1.00 86.19 194 VAL A N 1
ATOM 1502 C CA . VAL A 1 194 ? 9.283 -4.513 -15.381 1.00 86.19 194 VAL A CA 1
ATOM 1503 C C . VAL A 1 194 ? 8.036 -3.644 -15.424 1.00 86.19 194 VAL A C 1
ATOM 1505 O O . VAL A 1 194 ? 6.932 -4.124 -15.685 1.00 86.19 194 VAL A O 1
ATOM 1508 N N . GLN A 1 195 ? 8.210 -2.355 -15.160 1.00 92.44 195 GLN A N 1
ATOM 1509 C CA . GLN A 1 195 ? 7.154 -1.354 -15.221 1.00 92.44 195 GLN A CA 1
ATOM 1510 C C . GLN A 1 195 ? 7.459 -0.317 -16.304 1.00 92.44 195 GLN A C 1
ATOM 1512 O O . GLN A 1 195 ? 8.619 -0.003 -16.569 1.00 92.44 195 GLN A O 1
ATOM 1517 N N . LYS A 1 196 ? 6.420 0.264 -16.908 1.00 91.69 196 LYS A N 1
ATOM 1518 C CA . LYS A 1 196 ? 6.572 1.450 -17.758 1.00 91.69 196 LYS A CA 1
ATOM 1519 C C . LYS A 1 196 ? 7.046 2.617 -16.891 1.00 91.69 196 LYS A C 1
ATOM 1521 O O . LYS A 1 196 ? 6.532 2.829 -15.791 1.00 91.69 196 LYS A O 1
ATOM 1526 N N . LYS A 1 197 ? 8.012 3.395 -17.381 1.00 91.69 197 LYS A N 1
ATOM 1527 C CA . LYS A 1 197 ? 8.475 4.608 -16.701 1.00 91.69 197 LYS A CA 1
ATOM 1528 C C . LYS A 1 197 ? 7.345 5.636 -16.652 1.00 91.69 197 LYS A C 1
ATOM 1530 O O . LYS A 1 197 ? 6.820 6.035 -17.688 1.00 91.69 197 LYS A O 1
ATOM 1535 N N . MET A 1 198 ? 7.005 6.076 -15.443 1.00 95.50 198 MET A N 1
ATOM 1536 C CA . MET A 1 198 ? 5.951 7.062 -15.190 1.00 95.50 198 MET A CA 1
ATOM 1537 C C . MET A 1 198 ? 6.524 8.333 -14.564 1.00 95.50 198 MET A C 1
ATOM 1539 O O . MET A 1 198 ? 7.511 8.290 -13.825 1.00 95.50 198 MET A O 1
ATOM 1543 N N . LYS A 1 199 ? 5.863 9.468 -14.795 1.00 95.88 199 LYS A N 1
ATOM 1544 C CA . LYS A 1 199 ? 6.077 10.693 -14.018 1.00 95.88 199 LYS A CA 1
ATOM 1545 C C . LYS A 1 199 ? 5.322 10.568 -12.691 1.00 95.88 199 LYS A C 1
ATOM 1547 O O . LYS A 1 199 ? 4.097 10.647 -12.687 1.00 95.88 199 LYS A O 1
ATOM 1552 N N . ASN A 1 200 ? 6.036 10.344 -11.586 1.00 94.81 200 ASN A N 1
ATOM 1553 C CA . ASN A 1 200 ? 5.432 10.179 -10.256 1.00 94.81 200 ASN A CA 1
ATOM 1554 C C . ASN A 1 200 ? 4.671 11.453 -9.833 1.00 94.81 200 ASN A C 1
ATOM 1556 O O . ASN A 1 200 ? 5.114 12.567 -10.125 1.00 94.81 200 ASN A O 1
ATOM 1560 N N . LEU A 1 201 ? 3.528 11.284 -9.161 1.00 96.12 201 LEU A N 1
ATOM 1561 C CA . LEU A 1 201 ? 2.790 12.393 -8.550 1.00 96.12 201 LEU A CA 1
ATOM 1562 C C . LEU A 1 201 ? 3.479 12.939 -7.289 1.00 96.12 201 LEU A C 1
ATOM 1564 O O . LEU A 1 201 ? 3.175 14.055 -6.884 1.00 96.12 201 LEU A O 1
ATOM 1568 N N . ASN A 1 202 ? 4.405 12.182 -6.689 1.00 93.88 202 ASN A N 1
ATOM 1569 C CA . ASN A 1 202 ? 5.123 12.533 -5.455 1.00 93.88 202 ASN A CA 1
ATOM 1570 C C . ASN A 1 202 ? 4.189 12.802 -4.259 1.00 93.88 202 ASN A C 1
ATOM 1572 O O . ASN A 1 202 ? 4.448 13.668 -3.423 1.00 93.88 202 ASN A O 1
ATOM 1576 N N . VAL A 1 203 ? 3.101 12.036 -4.185 1.00 95.19 203 VAL A N 1
ATOM 1577 C CA . VAL A 1 203 ? 2.129 12.041 -3.087 1.00 95.19 203 VAL A CA 1
ATOM 1578 C C . VAL A 1 203 ? 1.904 10.600 -2.661 1.00 95.19 203 VAL A C 1
ATOM 1580 O O . VAL A 1 203 ? 1.745 9.727 -3.517 1.00 95.19 203 VAL A O 1
ATOM 1583 N N . GLU A 1 204 ? 1.860 10.351 -1.357 1.00 96.31 204 GLU A N 1
ATOM 1584 C CA . GLU A 1 204 ? 1.418 9.068 -0.825 1.00 96.31 204 GLU A CA 1
ATOM 1585 C C . GLU A 1 204 ? -0.088 9.123 -0.557 1.00 96.31 204 GLU A C 1
ATOM 1587 O O . GLU A 1 204 ? -0.581 9.920 0.243 1.00 96.31 204 GLU A O 1
ATOM 1592 N N . LEU A 1 205 ? -0.849 8.281 -1.252 1.00 97.94 205 LEU A N 1
ATOM 1593 C CA . LEU A 1 205 ? -2.307 8.294 -1.205 1.00 97.94 205 LEU A CA 1
ATOM 1594 C C . LEU A 1 205 ? -2.789 7.252 -0.205 1.00 97.94 205 LEU A C 1
ATOM 1596 O O . LEU A 1 205 ? -3.092 6.114 -0.569 1.00 97.94 205 LEU A O 1
ATOM 1600 N N . ILE A 1 206 ? -2.814 7.639 1.070 1.00 98.19 206 ILE A N 1
ATOM 1601 C CA . ILE A 1 206 ? -3.181 6.736 2.160 1.00 98.19 206 ILE A CA 1
ATOM 1602 C C . ILE A 1 206 ? -4.696 6.736 2.358 1.00 98.19 206 ILE A C 1
ATOM 1604 O O . ILE A 1 206 ? -5.316 7.787 2.530 1.00 98.19 206 ILE A O 1
ATOM 1608 N N . VAL A 1 207 ? -5.288 5.542 2.388 1.00 98.69 207 VAL A N 1
ATOM 1609 C CA . VAL A 1 207 ? -6.694 5.332 2.755 1.00 98.69 207 VAL A CA 1
ATOM 1610 C C . VAL A 1 207 ? -6.758 4.506 4.032 1.00 98.69 207 VAL A C 1
ATOM 1612 O O . VAL A 1 207 ? -6.056 3.502 4.162 1.00 98.69 207 VAL A O 1
ATOM 1615 N N . ARG A 1 208 ? -7.598 4.928 4.982 1.00 98.56 208 ARG A N 1
ATOM 1616 C CA . ARG A 1 208 ? -7.730 4.315 6.310 1.00 98.56 208 ARG A CA 1
ATOM 1617 C C . ARG A 1 208 ? -9.163 3.879 6.556 1.00 98.56 208 ARG A C 1
ATOM 1619 O O . ARG A 1 208 ? -10.067 4.704 6.497 1.00 98.56 208 ARG A O 1
ATOM 1626 N N . GLY A 1 209 ? -9.369 2.606 6.871 1.00 98.31 209 GLY A N 1
ATOM 1627 C CA . GLY A 1 209 ? -10.652 2.061 7.324 1.00 98.31 209 GLY A CA 1
ATOM 1628 C C . GLY A 1 209 ? -10.776 1.970 8.847 1.00 98.31 209 GLY A C 1
ATOM 1629 O O . GLY A 1 209 ? -11.870 1.731 9.353 1.00 98.31 209 GLY A O 1
ATOM 1630 N N . TYR A 1 210 ? -9.669 2.135 9.574 1.00 98.12 210 TYR A N 1
ATOM 1631 C CA . TYR A 1 210 ? -9.581 1.952 11.023 1.00 98.12 210 TYR A CA 1
ATOM 1632 C C . TYR A 1 210 ? -8.740 3.070 11.659 1.00 98.12 210 TYR A C 1
ATOM 1634 O O . TYR A 1 210 ? -7.826 3.608 11.029 1.00 98.12 210 TYR A O 1
ATOM 1642 N N . LEU A 1 211 ? -9.022 3.412 12.920 1.00 97.00 211 LEU A N 1
ATOM 1643 C CA . LEU A 1 211 ? -8.200 4.335 13.702 1.00 97.00 211 LEU A CA 1
ATOM 1644 C C . LEU A 1 211 ? -6.932 3.622 14.184 1.00 97.00 211 LEU A C 1
ATOM 1646 O O . LEU A 1 211 ? -6.939 2.933 15.202 1.00 97.00 211 LEU A O 1
ATOM 1650 N N . TRP A 1 212 ? -5.833 3.776 13.450 1.00 93.94 212 TRP A N 1
ATOM 1651 C CA . TRP A 1 212 ? -4.557 3.136 13.777 1.00 93.94 212 TRP A CA 1
ATOM 1652 C C . TRP A 1 212 ? -3.355 4.019 13.410 1.00 93.94 212 TRP A C 1
ATOM 1654 O O . TRP A 1 212 ? -3.501 5.087 12.810 1.00 93.94 212 TRP A O 1
ATOM 1664 N N . GLY A 1 213 ? -2.154 3.577 13.791 1.00 91.56 213 GLY A N 1
ATOM 1665 C CA . GLY A 1 213 ? -0.889 4.215 13.422 1.00 91.56 213 GLY A CA 1
ATOM 1666 C C . GLY A 1 213 ? -0.787 5.674 13.875 1.00 91.56 213 GLY A C 1
ATOM 1667 O O . GLY A 1 213 ? -1.222 6.027 14.972 1.00 91.56 213 GLY A O 1
ATOM 1668 N N . SER A 1 214 ? -0.216 6.523 13.016 1.00 92.00 214 SER A N 1
ATOM 1669 C CA . SER A 1 214 ? -0.017 7.954 13.292 1.00 92.00 214 SER A CA 1
ATOM 1670 C C . SER A 1 214 ? -1.322 8.699 13.580 1.00 92.00 214 SER A C 1
ATOM 1672 O O . SER A 1 214 ? -1.336 9.592 14.421 1.00 92.00 214 SER A O 1
ATOM 1674 N N . MET A 1 215 ? -2.431 8.299 12.950 1.00 95.06 215 MET A N 1
ATOM 1675 C CA . MET A 1 215 ? -3.740 8.906 13.192 1.00 95.06 215 MET A CA 1
ATOM 1676 C C . MET A 1 215 ? -4.278 8.585 14.590 1.00 95.06 215 MET A C 1
ATOM 1678 O O . MET A 1 215 ? -4.783 9.479 15.260 1.00 95.06 215 MET A O 1
ATOM 1682 N N . ALA A 1 216 ? -4.130 7.339 15.058 1.00 94.69 216 ALA A N 1
ATOM 1683 C CA . ALA A 1 216 ? -4.490 6.979 16.432 1.00 94.69 216 ALA A CA 1
ATOM 1684 C C . ALA A 1 216 ? -3.622 7.725 17.453 1.00 94.69 216 ALA A C 1
ATOM 1686 O O . ALA A 1 216 ? -4.150 8.277 18.413 1.00 94.69 216 ALA A O 1
ATOM 1687 N N . ALA A 1 217 ? -2.311 7.805 17.206 1.00 93.44 217 ALA A N 1
ATOM 1688 C CA . ALA A 1 217 ? -1.382 8.503 18.091 1.00 93.44 217 ALA A CA 1
ATOM 1689 C C . ALA A 1 217 ? -1.686 10.009 18.207 1.00 93.44 217 ALA A C 1
ATOM 1691 O O . ALA A 1 217 ? -1.616 10.561 19.301 1.00 93.44 217 ALA A O 1
ATOM 1692 N N . ALA A 1 218 ? -2.033 10.675 17.100 1.00 94.06 218 ALA A N 1
ATOM 1693 C CA . ALA A 1 218 ? -2.479 12.070 17.114 1.00 94.06 218 ALA A CA 1
ATOM 1694 C C . ALA A 1 218 ? -3.806 12.220 17.881 1.00 94.06 218 ALA A C 1
ATOM 1696 O O . ALA A 1 218 ? -3.938 13.057 18.774 1.00 94.06 218 ALA A O 1
ATOM 1697 N N . TYR A 1 219 ? -4.773 11.344 17.599 1.00 95.50 219 TYR A N 1
ATOM 1698 C CA . TYR A 1 219 ? -6.091 11.390 18.225 1.00 95.50 219 TYR A CA 1
ATOM 1699 C C . TYR A 1 219 ? -6.044 11.207 19.754 1.00 95.50 219 TYR A C 1
ATOM 1701 O O . TYR A 1 219 ? -6.718 11.926 20.497 1.00 95.50 219 TYR A O 1
ATOM 1709 N N . GLU A 1 220 ? -5.207 10.289 20.240 1.00 93.56 220 GLU A N 1
ATOM 1710 C CA . GLU A 1 220 ? -4.967 10.051 21.671 1.00 93.56 220 GLU A CA 1
ATOM 1711 C C . GLU A 1 220 ? -4.310 11.243 22.375 1.00 93.56 220 GLU A C 1
ATOM 1713 O O . GLU A 1 220 ? -4.577 11.483 23.549 1.00 93.56 220 GLU 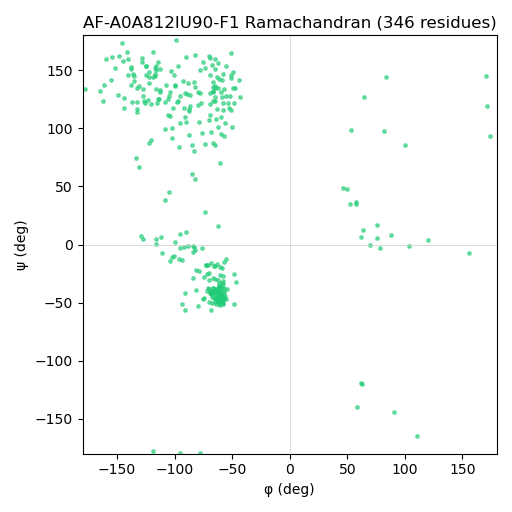A O 1
ATOM 1718 N N . LYS A 1 221 ? -3.510 12.039 21.654 1.00 95.00 221 LYS A N 1
ATOM 1719 C CA . LYS A 1 221 ? -2.928 13.293 22.163 1.00 95.00 221 LYS A CA 1
ATOM 1720 C C . LYS A 1 221 ? -3.930 14.451 22.218 1.00 95.00 221 LYS A C 1
ATOM 1722 O O . LYS A 1 221 ? -3.586 15.527 22.698 1.00 95.00 221 LYS A O 1
ATOM 1727 N N . GLY A 1 222 ? -5.162 14.232 21.760 1.00 94.88 222 GLY A N 1
ATOM 1728 C CA . GLY A 1 222 ? -6.229 15.230 21.760 1.00 94.88 222 GLY A CA 1
ATOM 1729 C C . GLY A 1 222 ? -6.500 15.854 20.394 1.00 94.88 222 GLY A C 1
ATOM 1730 O O . GLY A 1 222 ? -7.442 16.639 20.281 1.00 94.88 222 GLY A O 1
ATOM 1731 N N . ASP A 1 223 ? -5.757 15.485 19.345 1.00 95.38 223 ASP A N 1
ATOM 1732 C CA . ASP A 1 223 ? -6.021 16.015 18.011 1.00 95.38 223 ASP A CA 1
ATOM 1733 C C . ASP A 1 223 ? -7.377 15.503 17.504 1.00 95.38 223 ASP A C 1
ATOM 1735 O O . ASP A 1 223 ? -7.713 14.318 17.577 1.00 95.38 223 ASP A O 1
ATOM 1739 N N . ARG A 1 224 ? -8.199 16.417 16.992 1.00 95.75 224 ARG A N 1
ATOM 1740 C CA . ARG A 1 224 ? -9.506 16.101 16.383 1.00 95.75 224 ARG A CA 1
ATOM 1741 C C . ARG A 1 224 ? -9.570 16.451 14.907 1.00 95.75 224 ARG A C 1
ATOM 1743 O O . ARG A 1 224 ? -10.614 16.281 14.286 1.00 95.75 224 ARG A O 1
ATOM 1750 N N . THR A 1 225 ? -8.451 16.891 14.347 1.00 96.19 225 THR A N 1
ATOM 1751 C CA . THR A 1 225 ? -8.299 17.177 12.926 1.00 96.19 225 THR A CA 1
ATOM 1752 C C . THR A 1 225 ? -7.087 16.421 12.407 1.00 96.19 225 THR A C 1
ATOM 1754 O O . THR A 1 225 ? -6.003 16.546 12.967 1.00 96.19 225 THR A O 1
ATOM 1757 N N . PHE A 1 226 ? -7.253 15.654 11.334 1.00 95.44 226 PHE A N 1
ATOM 1758 C CA . PHE A 1 226 ? -6.170 14.899 10.708 1.00 95.44 226 PHE A CA 1
ATOM 1759 C C . PHE A 1 226 ? -6.265 15.035 9.188 1.00 95.44 226 PHE A C 1
ATOM 1761 O O . PHE A 1 226 ? -7.311 14.741 8.616 1.00 95.44 226 PHE A O 1
ATOM 1768 N N . CYS A 1 227 ? -5.207 15.520 8.525 1.00 95.38 227 CYS A N 1
ATOM 1769 C CA . CYS A 1 227 ? -5.233 15.839 7.084 1.00 95.38 227 CYS A CA 1
ATOM 1770 C C . CYS A 1 227 ? -6.409 16.764 6.683 1.00 95.38 227 CYS A C 1
ATOM 1772 O O . CYS A 1 227 ? -7.013 16.609 5.624 1.00 95.38 227 CYS A O 1
ATOM 1774 N N . GLY A 1 228 ? -6.786 17.703 7.563 1.00 94.00 228 GLY A N 1
ATOM 1775 C CA . GLY A 1 228 ? -7.930 18.607 7.366 1.00 94.00 228 GLY A CA 1
ATOM 1776 C C . GLY A 1 228 ? -9.308 17.986 7.641 1.00 94.00 228 GLY A C 1
ATOM 1777 O O . GLY A 1 228 ? -10.314 18.690 7.602 1.00 94.00 228 GLY A O 1
ATOM 1778 N N . LEU A 1 229 ? -9.377 16.691 7.964 1.00 95.62 229 LEU A N 1
ATOM 1779 C CA . LEU A 1 229 ? -10.620 15.998 8.298 1.00 95.62 229 LEU A CA 1
ATOM 1780 C C . LEU A 1 229 ? -10.904 16.086 9.793 1.00 95.62 229 LEU A C 1
ATOM 1782 O O . LEU A 1 229 ? -10.054 15.722 10.606 1.00 95.62 229 LEU A O 1
ATOM 1786 N N . LYS A 1 230 ? -12.118 16.505 10.160 1.00 96.31 230 LYS A N 1
ATOM 1787 C CA . LYS A 1 230 ? -12.581 16.458 11.549 1.00 96.31 230 LYS A CA 1
ATOM 1788 C C . LYS A 1 230 ? -12.964 15.027 11.922 1.00 96.31 230 LYS A C 1
ATOM 1790 O O . LYS A 1 230 ? -13.846 14.438 11.299 1.00 96.31 230 LYS A O 1
ATOM 1795 N N . LEU A 1 231 ? -12.322 14.491 12.951 1.00 96.00 231 LEU A N 1
ATOM 1796 C CA . LEU A 1 231 ? -12.618 13.177 13.507 1.00 96.00 231 LEU A CA 1
ATOM 1797 C C . LEU A 1 231 ? -13.713 13.299 14.581 1.00 96.00 231 LEU A C 1
ATOM 1799 O O . LEU A 1 231 ? -13.695 14.262 15.354 1.00 96.00 231 LEU A O 1
ATOM 1803 N N . PRO A 1 232 ? -14.682 12.365 14.630 1.00 94.69 232 PRO A N 1
ATOM 1804 C CA . PRO A 1 232 ? -15.683 12.344 15.689 1.00 94.69 232 PRO A CA 1
ATOM 1805 C C . PRO A 1 232 ? -15.033 12.058 17.045 1.00 94.69 232 PRO A C 1
ATOM 1807 O O . PRO A 1 232 ? -14.016 11.372 17.120 1.00 94.69 232 PRO A O 1
ATOM 1810 N N . ASP A 1 233 ? -15.646 12.567 18.112 1.00 94.12 233 ASP A N 1
ATOM 1811 C CA . ASP A 1 233 ? -15.228 12.257 19.475 1.00 94.12 233 ASP A CA 1
ATOM 1812 C C . ASP A 1 233 ? -15.539 10.802 19.853 1.00 94.12 233 ASP A C 1
ATOM 1814 O O . ASP A 1 233 ? -16.390 10.138 19.259 1.00 94.12 233 ASP A O 1
ATOM 1818 N N . GLY A 1 234 ? -14.851 10.309 20.884 1.00 93.19 234 GLY A N 1
ATOM 1819 C CA . GLY A 1 234 ? -15.058 8.965 21.426 1.00 93.19 234 GLY A CA 1
ATOM 1820 C C . GLY A 1 234 ? -14.479 7.817 20.594 1.00 93.19 234 GLY A C 1
ATOM 1821 O O . GLY A 1 234 ? -14.699 6.666 20.963 1.00 93.19 234 GLY A O 1
ATOM 1822 N N . LEU A 1 235 ? -13.735 8.086 19.511 1.00 95.19 235 LEU A N 1
ATOM 1823 C CA . LEU A 1 235 ? -12.995 7.032 18.816 1.00 95.19 235 LEU A CA 1
ATOM 1824 C C . LEU A 1 235 ? -11.925 6.405 19.718 1.00 95.19 235 LEU A C 1
ATOM 1826 O O . LEU A 1 235 ? -11.267 7.081 20.506 1.00 95.19 235 LEU A O 1
ATOM 1830 N N . ILE A 1 236 ? -11.734 5.103 19.549 1.00 94.12 236 ILE A N 1
ATOM 1831 C CA . ILE A 1 236 ? -10.765 4.288 20.285 1.00 94.12 236 ILE A CA 1
ATOM 1832 C C . ILE A 1 236 ? -9.748 3.734 19.285 1.00 94.12 236 ILE A C 1
ATOM 1834 O O . ILE A 1 236 ? -10.095 3.428 18.140 1.00 94.12 236 ILE A O 1
ATOM 1838 N N . ARG A 1 237 ? -8.485 3.575 19.690 1.00 94.56 237 ARG A N 1
ATOM 1839 C CA . ARG A 1 237 ? -7.489 2.885 18.861 1.00 94.56 237 ARG A CA 1
ATOM 1840 C C . ARG A 1 237 ? -8.019 1.525 18.405 1.00 94.56 237 ARG A C 1
ATOM 1842 O O . ARG A 1 237 ? -8.708 0.822 19.137 1.00 94.56 237 ARG A O 1
ATOM 1849 N N . PHE A 1 238 ? -7.681 1.162 17.173 1.00 95.12 238 PHE A N 1
ATOM 1850 C CA . PHE A 1 238 ? -8.146 -0.031 16.468 1.00 95.12 238 PHE A CA 1
ATOM 1851 C C . PHE A 1 238 ? -9.621 -0.012 16.064 1.00 95.12 238 PHE A C 1
ATOM 1853 O O . PHE A 1 238 ? -10.084 -0.958 15.441 1.00 95.12 238 PHE A O 1
ATOM 1860 N N . GLN A 1 239 ? -10.381 1.039 16.364 1.00 96.81 239 GLN A N 1
ATOM 1861 C CA . GLN A 1 239 ? -11.786 1.107 15.980 1.00 96.81 239 GLN A CA 1
ATOM 1862 C C . GLN A 1 239 ? -11.955 1.186 14.462 1.00 96.81 239 GLN A C 1
ATOM 1864 O O . GLN A 1 239 ? -11.286 1.971 13.790 1.00 96.81 239 GLN A O 1
ATOM 1869 N N . LYS A 1 240 ? -12.900 0.407 13.926 1.00 97.38 240 LYS A N 1
ATOM 1870 C CA . LYS A 1 240 ? -13.350 0.546 12.541 1.00 97.38 240 LYS A CA 1
ATOM 1871 C C . LYS A 1 240 ? -14.076 1.880 12.368 1.00 97.38 240 LYS A C 1
ATOM 1873 O O . LYS A 1 240 ? -14.964 2.201 13.153 1.00 97.38 240 LYS A O 1
ATOM 1878 N N . LEU A 1 241 ? -13.718 2.631 11.336 1.00 97.50 241 LEU A N 1
ATOM 1879 C CA . LEU A 1 241 ? -14.384 3.881 10.984 1.00 97.50 241 LEU A CA 1
ATOM 1880 C C . LEU A 1 241 ? -15.705 3.603 10.255 1.00 97.50 241 LEU A C 1
ATOM 1882 O O . LEU A 1 241 ? -15.822 2.619 9.520 1.00 97.50 241 LEU A O 1
ATOM 1886 N N . ASP A 1 242 ? -16.675 4.508 10.403 1.00 95.88 242 ASP A N 1
ATOM 1887 C CA . ASP A 1 242 ? -17.973 4.412 9.717 1.00 95.88 242 ASP A CA 1
ATOM 1888 C C . ASP A 1 242 ? -17.814 4.372 8.193 1.00 95.88 242 ASP A C 1
ATOM 1890 O O . ASP A 1 242 ? -18.535 3.664 7.486 1.00 95.88 242 ASP A O 1
ATOM 1894 N N . LYS A 1 243 ? -16.845 5.138 7.686 1.00 96.44 243 LYS A N 1
ATOM 1895 C CA . LYS A 1 243 ? -16.423 5.159 6.287 1.00 96.44 243 LYS A CA 1
ATOM 1896 C C . LYS A 1 243 ? -14.902 5.269 6.229 1.00 96.44 243 LYS A C 1
ATOM 1898 O O . LYS A 1 243 ? -14.331 5.958 7.077 1.00 96.44 243 LYS A O 1
ATOM 1903 N N . PRO A 1 244 ? -14.245 4.643 5.236 1.00 98.00 244 PRO A N 1
ATOM 1904 C CA . PRO A 1 244 ? -12.837 4.895 5.004 1.00 98.00 244 PRO A CA 1
ATOM 1905 C C . PRO A 1 244 ? -12.589 6.381 4.737 1.00 98.00 244 PRO A C 1
ATOM 1907 O O . PRO A 1 244 ? -13.431 7.057 4.140 1.00 98.00 244 PRO A O 1
ATOM 1910 N N . ILE A 1 245 ? -11.434 6.872 5.165 1.00 97.69 245 ILE A N 1
ATOM 1911 C CA . ILE A 1 245 ? -11.021 8.263 4.984 1.00 97.69 245 ILE A CA 1
ATOM 1912 C C . ILE A 1 245 ? -9.702 8.340 4.224 1.00 97.69 245 ILE A C 1
ATOM 1914 O O . ILE A 1 245 ? -8.851 7.456 4.334 1.00 97.69 245 ILE A O 1
ATOM 1918 N N . PHE A 1 246 ? -9.551 9.412 3.455 1.00 98.38 246 PHE A N 1
ATOM 1919 C CA . PHE A 1 246 ? -8.370 9.701 2.655 1.00 98.38 246 PHE A CA 1
ATOM 1920 C C . PHE A 1 246 ? -7.452 10.666 3.410 1.00 98.38 246 PHE A C 1
ATOM 1922 O O . PHE A 1 246 ? -7.886 11.739 3.818 1.00 98.38 246 PHE A O 1
ATOM 1929 N N . THR A 1 247 ? -6.198 10.274 3.625 1.00 97.44 247 THR A N 1
ATOM 1930 C CA . THR A 1 247 ? -5.226 11.028 4.431 1.00 97.44 247 THR A CA 1
ATOM 1931 C C . THR A 1 247 ? -3.887 11.109 3.694 1.00 97.44 247 THR A C 1
ATOM 1933 O O . THR A 1 247 ? -2.975 10.348 4.027 1.00 97.44 247 THR A O 1
ATOM 1936 N N . PRO A 1 248 ? -3.778 11.934 2.643 1.00 96.94 248 PRO A N 1
ATOM 1937 C CA . PRO A 1 248 ? -2.578 11.982 1.822 1.00 96.94 248 PRO A CA 1
ATOM 1938 C C . PRO A 1 248 ? -1.377 12.542 2.592 1.00 96.94 248 PRO A C 1
ATOM 1940 O O . PRO A 1 248 ? -1.538 13.333 3.526 1.00 96.94 248 PRO A O 1
ATOM 1943 N N . THR A 1 249 ? -0.171 12.162 2.176 1.00 94.81 249 THR A N 1
ATOM 1944 C CA . THR A 1 249 ? 1.080 12.757 2.667 1.00 94.81 249 THR A CA 1
ATOM 1945 C C . THR A 1 249 ? 1.966 13.195 1.505 1.00 94.81 249 THR A C 1
ATOM 1947 O O . THR A 1 249 ? 1.835 12.707 0.377 1.00 94.81 249 THR A O 1
ATOM 1950 N N . THR A 1 250 ? 2.875 14.135 1.763 1.00 89.50 250 THR A N 1
ATOM 1951 C CA . THR A 1 250 ? 3.982 14.407 0.839 1.00 89.50 250 THR A CA 1
ATOM 1952 C C . THR A 1 250 ? 4.862 13.166 0.718 1.00 89.50 250 THR A C 1
ATOM 1954 O O . THR A 1 250 ? 4.865 12.318 1.608 1.00 89.50 250 THR A O 1
ATOM 1957 N N . LYS A 1 251 ? 5.594 13.054 -0.393 1.00 79.44 251 LYS A N 1
ATOM 1958 C CA . LYS A 1 251 ? 6.673 12.079 -0.544 1.00 79.44 251 LYS A CA 1
ATOM 1959 C C . LYS A 1 251 ? 8.005 12.823 -0.513 1.00 79.44 251 LYS A C 1
ATOM 1961 O O . LYS A 1 251 ? 8.389 13.429 -1.516 1.00 79.44 251 LYS A O 1
ATOM 1966 N N . ALA A 1 252 ? 8.681 12.835 0.631 1.00 69.19 252 ALA A N 1
ATOM 1967 C CA . ALA A 1 252 ? 9.957 13.531 0.775 1.00 69.19 252 ALA A CA 1
ATOM 1968 C C . ALA A 1 252 ? 11.119 12.669 0.242 1.00 69.19 252 ALA A C 1
ATOM 1970 O O . ALA A 1 252 ? 11.217 11.480 0.535 1.00 69.19 252 ALA A O 1
ATOM 1971 N N . GLU A 1 253 ? 12.040 13.258 -0.533 1.00 56.62 253 GLU A N 1
ATOM 1972 C CA . GLU A 1 253 ? 13.282 12.560 -0.922 1.00 56.62 253 GLU A CA 1
ATOM 1973 C C . GLU A 1 253 ? 14.283 12.470 0.241 1.00 56.62 253 GLU A C 1
ATOM 1975 O O . GLU A 1 253 ? 15.089 11.541 0.299 1.00 56.62 253 GLU A O 1
ATOM 1980 N N . VAL A 1 254 ? 14.216 13.432 1.168 1.00 48.12 254 VAL A N 1
ATOM 1981 C CA . VAL A 1 254 ? 15.023 13.534 2.389 1.00 48.12 254 VAL A CA 1
ATOM 1982 C C . VAL A 1 254 ? 14.131 14.108 3.494 1.00 48.12 254 VAL A C 1
ATOM 1984 O O . VAL A 1 254 ? 13.543 15.169 3.304 1.00 48.12 254 VAL A O 1
ATOM 1987 N N . GLY A 1 255 ? 14.039 13.431 4.641 1.00 58.62 255 GLY A N 1
ATOM 1988 C CA . GLY A 1 255 ? 13.165 13.819 5.759 1.00 58.62 255 GLY A CA 1
ATOM 1989 C C . GLY A 1 255 ? 11.997 12.851 5.967 1.00 58.62 255 GLY A C 1
ATOM 1990 O O . GLY A 1 255 ? 12.029 11.730 5.463 1.00 58.62 255 GLY A O 1
ATOM 1991 N N . HIS A 1 256 ? 10.994 13.273 6.741 1.00 63.00 256 HIS A N 1
ATOM 1992 C CA . HIS A 1 256 ? 9.776 12.495 6.987 1.00 63.00 256 HIS A CA 1
ATOM 1993 C C . HIS A 1 256 ? 8.630 12.995 6.108 1.00 63.00 256 HIS A C 1
ATOM 1995 O O . HIS A 1 256 ? 8.513 14.194 5.860 1.00 63.00 256 HIS A O 1
ATOM 2001 N N . ASP A 1 257 ? 7.774 12.074 5.679 1.00 78.94 257 ASP A N 1
ATOM 2002 C CA . ASP A 1 257 ? 6.548 12.404 4.961 1.00 78.94 257 ASP A CA 1
ATOM 2003 C C . ASP A 1 257 ? 5.588 13.180 5.874 1.00 78.94 257 ASP A C 1
ATOM 2005 O O . ASP A 1 257 ? 5.368 12.819 7.036 1.00 78.94 257 ASP A O 1
ATOM 2009 N N . GLU A 1 258 ? 5.007 14.257 5.351 1.00 87.00 258 GLU A N 1
ATOM 2010 C CA . GLU A 1 258 ? 4.130 15.148 6.109 1.00 87.00 258 GLU A CA 1
ATOM 2011 C C . GLU A 1 258 ? 2.676 14.976 5.678 1.00 87.00 258 GLU A C 1
ATOM 2013 O O . GLU A 1 258 ? 2.367 14.905 4.488 1.00 87.00 258 GLU A O 1
ATOM 2018 N N . ASN A 1 259 ? 1.763 14.944 6.652 1.00 92.25 259 ASN A N 1
ATOM 2019 C CA . ASN A 1 259 ? 0.324 14.952 6.391 1.00 92.25 259 ASN A CA 1
ATOM 2020 C C . ASN A 1 259 ? -0.064 16.182 5.560 1.00 92.25 259 ASN A C 1
ATOM 2022 O O . ASN A 1 259 ? 0.299 17.303 5.911 1.00 92.25 259 ASN A O 1
ATOM 2026 N N . MET A 1 260 ? -0.874 15.985 4.522 1.00 94.19 260 MET A N 1
ATOM 2027 C CA . MET A 1 260 ? -1.409 17.067 3.693 1.00 94.19 260 MET A CA 1
ATOM 2028 C C . MET A 1 260 ? -2.934 17.015 3.624 1.00 94.19 260 MET A C 1
ATOM 2030 O O . MET A 1 260 ? -3.554 15.963 3.790 1.00 94.19 260 MET A O 1
ATOM 2034 N N . THR A 1 261 ? -3.559 18.168 3.394 1.00 96.56 261 THR A N 1
ATOM 2035 C CA . THR A 1 261 ? -5.000 18.224 3.130 1.00 96.56 261 THR A CA 1
ATOM 2036 C C . THR A 1 261 ? -5.296 17.918 1.662 1.00 96.56 261 THR A C 1
ATOM 2038 O O . THR A 1 261 ? -4.423 18.012 0.797 1.00 96.56 261 THR A O 1
ATOM 2041 N N . MET A 1 262 ? -6.557 17.600 1.354 1.00 97.00 262 MET A N 1
ATOM 2042 C CA . MET A 1 262 ? -7.002 17.505 -0.041 1.00 97.00 262 MET A CA 1
ATOM 2043 C C . MET A 1 262 ? -6.761 18.822 -0.796 1.00 97.00 262 MET A C 1
ATOM 2045 O O . MET A 1 262 ? -6.344 18.798 -1.946 1.00 97.00 262 MET A O 1
ATOM 2049 N N . GLU A 1 263 ? -6.957 19.971 -0.144 1.00 96.88 263 GLU A N 1
ATOM 2050 C CA . GLU A 1 263 ? -6.722 21.285 -0.751 1.00 96.88 263 GLU A CA 1
ATOM 2051 C C . GLU A 1 263 ? -5.242 21.492 -1.119 1.00 96.88 263 GLU A C 1
ATOM 2053 O O . GLU A 1 263 ? -4.932 22.018 -2.187 1.00 96.88 263 GLU A O 1
ATOM 2058 N N . ASP A 1 264 ? -4.316 21.040 -0.271 1.00 96.31 264 ASP A N 1
ATOM 2059 C CA . ASP A 1 264 ? -2.878 21.110 -0.556 1.00 96.31 264 ASP A CA 1
ATOM 2060 C C . ASP A 1 264 ? -2.497 20.201 -1.730 1.00 96.31 264 ASP A C 1
ATOM 2062 O O . ASP A 1 264 ? -1.739 20.602 -2.616 1.00 96.31 264 ASP A O 1
ATOM 2066 N N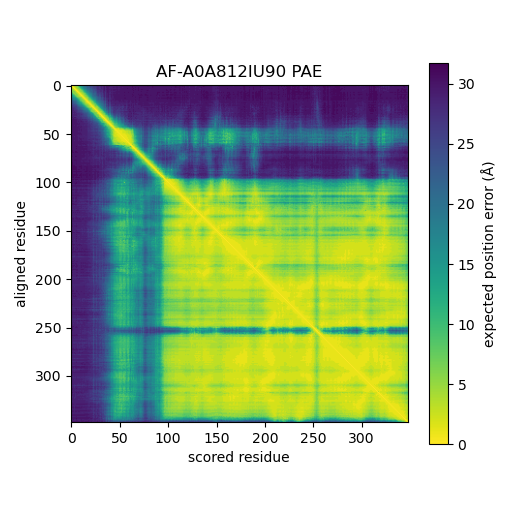 . MET A 1 265 ? -3.085 19.004 -1.791 1.00 97.06 265 MET A N 1
ATOM 2067 C CA . MET A 1 265 ? -2.917 18.089 -2.920 1.00 97.06 265 MET A CA 1
ATOM 2068 C C . MET A 1 265 ? -3.479 18.679 -4.226 1.00 97.06 265 MET A C 1
ATOM 2070 O O . MET A 1 265 ? -2.844 18.563 -5.276 1.00 97.06 265 MET A O 1
ATOM 2074 N N . GLU A 1 266 ? -4.635 19.352 -4.181 1.00 97.69 266 GLU A N 1
ATOM 2075 C CA . GLU A 1 266 ? -5.215 20.059 -5.331 1.00 97.69 266 GLU A CA 1
ATOM 2076 C C . GLU A 1 266 ? -4.327 21.218 -5.805 1.00 97.69 266 GLU A C 1
ATOM 2078 O O . GLU A 1 266 ? -4.189 21.418 -7.013 1.00 97.69 266 GLU A O 1
ATOM 2083 N N . LYS A 1 267 ? -3.690 21.956 -4.885 1.00 96.88 267 LYS A N 1
ATOM 2084 C CA . LYS A 1 267 ? -2.712 23.007 -5.226 1.00 96.88 267 LYS A CA 1
ATOM 2085 C C . LYS A 1 267 ? -1.471 22.429 -5.906 1.00 96.88 267 LYS A C 1
ATOM 2087 O O . LYS A 1 267 ? -0.950 23.049 -6.830 1.00 96.88 267 LYS A O 1
ATOM 2092 N N . LEU A 1 268 ? -1.011 21.256 -5.467 1.00 95.25 268 LEU A N 1
ATOM 2093 C CA . LEU A 1 268 ? 0.181 20.597 -6.004 1.00 95.25 268 LEU A CA 1
ATOM 2094 C C . LEU A 1 268 ? -0.055 19.974 -7.389 1.00 95.25 268 LEU A C 1
ATOM 2096 O O . LEU A 1 268 ? 0.773 20.121 -8.285 1.00 95.25 268 LEU A O 1
ATOM 2100 N N . LEU A 1 269 ? -1.166 19.253 -7.559 1.00 96.62 269 LEU A N 1
ATOM 2101 C CA . LEU A 1 269 ? -1.417 18.413 -8.738 1.00 96.62 269 LEU A CA 1
ATOM 2102 C C . LEU A 1 269 ? -2.415 19.020 -9.729 1.00 96.62 269 LEU A C 1
ATOM 2104 O O . LEU A 1 269 ? -2.537 18.541 -10.857 1.00 96.62 269 LEU A O 1
ATOM 2108 N N . GLY A 1 270 ? -3.148 20.048 -9.309 1.00 97.81 270 GLY A N 1
ATOM 2109 C CA . GLY A 1 270 ? -4.363 20.495 -9.970 1.00 97.81 270 GLY A CA 1
ATOM 2110 C C . GLY A 1 270 ? -5.581 19.685 -9.518 1.00 97.81 270 GLY A C 1
ATOM 2111 O O . GLY A 1 270 ? -5.520 18.473 -9.291 1.00 97.81 270 GLY A O 1
ATOM 2112 N N . LYS A 1 271 ? -6.721 20.373 -9.421 1.00 98.06 271 LYS A N 1
ATOM 2113 C CA . LYS A 1 271 ? -7.965 19.838 -8.854 1.00 98.06 271 LYS A CA 1
ATOM 2114 C C . LYS A 1 271 ? -8.453 18.544 -9.508 1.00 98.06 271 LYS A C 1
ATOM 2116 O O . LYS A 1 271 ? -8.802 17.594 -8.817 1.00 98.06 271 LYS A O 1
ATOM 2121 N N . GLU A 1 272 ? -8.473 18.498 -10.838 1.00 98.00 272 GLU A N 1
ATOM 2122 C CA . GLU A 1 272 ? -8.990 17.343 -11.581 1.00 98.00 272 GLU A CA 1
ATOM 2123 C C . GLU A 1 272 ? -8.158 16.079 -11.327 1.00 98.00 272 GLU A C 1
ATOM 2125 O O . GLU A 1 272 ? -8.703 15.013 -11.031 1.00 98.00 272 GLU A O 1
ATOM 2130 N N . LEU A 1 273 ? -6.829 16.203 -11.388 1.00 98.25 273 LEU A N 1
ATOM 2131 C CA . LEU A 1 273 ? -5.922 15.082 -11.170 1.00 98.25 273 LEU A CA 1
ATOM 2132 C C . LEU A 1 273 ? -5.949 14.613 -9.714 1.00 98.25 273 LEU A C 1
ATOM 2134 O O . LEU A 1 273 ? -6.007 13.407 -9.472 1.00 98.25 273 LEU A O 1
ATOM 2138 N N . ALA A 1 274 ? -5.954 15.546 -8.757 1.00 98.38 274 ALA A N 1
ATOM 2139 C CA . ALA A 1 274 ? -6.041 15.218 -7.339 1.00 98.38 274 ALA A CA 1
ATOM 2140 C C . ALA A 1 274 ? -7.326 14.441 -7.019 1.00 98.38 274 ALA A C 1
ATOM 2142 O O . ALA A 1 274 ? -7.269 13.379 -6.395 1.00 98.38 274 ALA A O 1
ATOM 2143 N N . GLN A 1 275 ? -8.472 14.910 -7.521 1.00 98.38 275 GLN A N 1
ATOM 2144 C CA . GLN A 1 275 ? -9.759 14.242 -7.335 1.00 98.38 275 GLN A CA 1
ATOM 2145 C C . GLN A 1 275 ? -9.762 12.836 -7.948 1.00 98.38 275 GLN A C 1
ATOM 2147 O O . GLN A 1 275 ? -10.166 11.873 -7.296 1.00 98.38 275 GLN A O 1
ATOM 2152 N N . LYS A 1 276 ? -9.257 12.689 -9.179 1.00 98.38 276 LYS A N 1
ATOM 2153 C CA . LYS A 1 276 ? -9.161 11.387 -9.854 1.00 98.38 276 LYS A CA 1
ATOM 2154 C C . LYS A 1 276 ? -8.274 10.407 -9.083 1.00 98.38 276 LYS A C 1
ATOM 2156 O O . LYS A 1 276 ? -8.621 9.233 -8.958 1.00 98.38 276 LYS A O 1
ATOM 2161 N N . ALA A 1 277 ? -7.150 10.885 -8.554 1.00 98.44 277 ALA A N 1
ATOM 2162 C CA . ALA A 1 277 ? -6.231 10.088 -7.753 1.00 98.44 277 ALA A CA 1
ATOM 2163 C C . ALA A 1 277 ? -6.874 9.646 -6.425 1.00 98.44 277 ALA A C 1
ATOM 2165 O O . ALA A 1 277 ? -6.835 8.460 -6.094 1.00 98.44 277 ALA A O 1
ATOM 2166 N N . MET A 1 278 ? -7.544 10.556 -5.708 1.00 98.56 278 MET A N 1
ATOM 2167 C CA . MET A 1 278 ? -8.300 10.224 -4.495 1.00 98.56 278 MET A CA 1
ATOM 2168 C C . MET A 1 278 ? -9.380 9.170 -4.779 1.00 98.56 278 MET A C 1
ATOM 2170 O O . MET A 1 278 ? -9.465 8.160 -4.082 1.00 98.56 278 MET A O 1
ATOM 2174 N N . GLU A 1 279 ? -10.204 9.370 -5.809 1.00 98.56 279 GLU A N 1
ATOM 2175 C CA . GLU A 1 279 ? -11.276 8.432 -6.155 1.00 98.56 279 GLU A CA 1
ATOM 2176 C C . GLU A 1 279 ? -10.744 7.042 -6.512 1.00 98.56 279 GLU A C 1
ATOM 2178 O O . GLU A 1 279 ? -11.325 6.033 -6.098 1.00 98.56 279 GLU A O 1
ATOM 2183 N N . ALA A 1 280 ? -9.637 6.976 -7.256 1.00 98.56 280 ALA A N 1
ATOM 2184 C CA . ALA A 1 280 ? -8.972 5.720 -7.570 1.00 98.56 280 ALA A CA 1
ATOM 2185 C C . ALA A 1 280 ? -8.461 5.030 -6.298 1.00 98.56 280 ALA A C 1
ATOM 2187 O O . ALA A 1 280 ? -8.778 3.861 -6.087 1.00 98.56 280 ALA A O 1
ATOM 2188 N N . ALA A 1 281 ? -7.756 5.748 -5.416 1.00 98.75 281 ALA A N 1
ATOM 2189 C CA . ALA A 1 281 ? -7.271 5.214 -4.141 1.00 98.75 281 ALA A CA 1
ATOM 2190 C C . ALA A 1 281 ? -8.414 4.655 -3.277 1.00 98.75 281 ALA A C 1
ATOM 2192 O O . ALA A 1 281 ? -8.334 3.532 -2.781 1.00 98.75 281 ALA A O 1
ATOM 2193 N N . MET A 1 282 ? -9.521 5.391 -3.155 1.00 98.75 282 MET A N 1
ATOM 2194 C CA . MET A 1 282 ? -10.693 4.952 -2.390 1.00 98.75 282 MET A CA 1
ATOM 2195 C C . MET A 1 282 ? -11.329 3.680 -2.976 1.00 98.75 282 MET A C 1
ATOM 2197 O O . MET A 1 282 ? -11.688 2.766 -2.231 1.00 98.75 282 MET A O 1
ATOM 2201 N N . LYS A 1 283 ? -11.437 3.578 -4.309 1.00 98.69 283 LYS A N 1
ATOM 2202 C CA . LYS A 1 283 ? -11.956 2.377 -4.991 1.00 98.69 283 LYS A CA 1
ATOM 2203 C C . LYS A 1 283 ? -11.012 1.178 -4.853 1.00 98.69 283 LYS A C 1
ATOM 2205 O O . LYS A 1 283 ? -11.486 0.065 -4.615 1.00 98.69 283 LYS A O 1
ATOM 2210 N N . LEU A 1 284 ? -9.699 1.395 -4.964 1.00 98.62 284 LEU A N 1
ATOM 2211 C CA . LEU A 1 284 ? -8.682 0.365 -4.732 1.00 98.62 284 LEU A CA 1
ATOM 2212 C C . LEU A 1 284 ? -8.760 -0.171 -3.298 1.00 98.62 284 LEU A C 1
ATOM 2214 O O . LEU A 1 284 ? -8.787 -1.389 -3.106 1.00 98.62 284 LEU A O 1
ATOM 2218 N N . PHE A 1 285 ? -8.887 0.721 -2.310 1.00 98.69 285 PHE A N 1
ATOM 2219 C CA . PHE A 1 285 ? -9.021 0.346 -0.903 1.00 98.69 285 PHE A CA 1
ATOM 2220 C C . PHE A 1 285 ? -10.287 -0.469 -0.653 1.00 98.69 285 PHE A C 1
ATOM 2222 O O . PHE A 1 285 ? -10.246 -1.491 0.034 1.00 98.69 285 PHE A O 1
ATOM 2229 N N . GLN A 1 286 ? -11.412 -0.058 -1.242 1.00 98.50 286 GLN A N 1
ATOM 2230 C CA . GLN A 1 286 ? -12.677 -0.778 -1.130 1.00 98.50 286 GLN A CA 1
ATOM 2231 C C . GLN A 1 286 ? -12.572 -2.196 -1.716 1.00 98.50 286 GLN A C 1
ATOM 2233 O O . GLN A 1 286 ? -12.875 -3.171 -1.025 1.00 98.50 286 GLN A O 1
ATOM 2238 N N . ARG A 1 287 ? -12.076 -2.335 -2.956 1.00 98.19 287 ARG A N 1
ATOM 2239 C CA . ARG A 1 287 ? -11.873 -3.644 -3.605 1.00 98.19 287 ARG A CA 1
ATOM 2240 C C . ARG A 1 287 ? -10.892 -4.508 -2.807 1.00 98.19 287 ARG A C 1
ATOM 2242 O O . ARG A 1 287 ? -11.149 -5.694 -2.605 1.00 98.19 287 ARG A O 1
ATOM 2249 N N . GLY A 1 288 ? -9.803 -3.919 -2.312 1.00 95.56 288 GLY A N 1
ATOM 2250 C CA . GLY A 1 288 ? -8.827 -4.574 -1.439 1.00 95.56 288 GLY A CA 1
ATOM 2251 C C . GLY A 1 288 ? -9.449 -5.111 -0.155 1.00 95.56 288 GLY A C 1
ATOM 2252 O O . GLY A 1 288 ? -9.298 -6.290 0.161 1.00 95.56 288 GLY A O 1
ATOM 2253 N N . SER A 1 289 ? -10.225 -4.273 0.531 1.00 96.06 289 SER A N 1
ATOM 2254 C CA . SER A 1 289 ? -10.934 -4.624 1.763 1.00 96.06 289 SER A CA 1
ATOM 2255 C C . SER A 1 289 ? -11.904 -5.788 1.551 1.00 96.06 289 SER A C 1
ATOM 2257 O O . SER A 1 289 ? -11.928 -6.728 2.342 1.00 96.06 289 SER A O 1
ATOM 2259 N N . GLU A 1 290 ? -12.677 -5.779 0.462 1.00 96.06 290 GLU A N 1
ATOM 2260 C CA . GLU A 1 290 ? -13.597 -6.871 0.118 1.00 96.06 290 GLU A CA 1
ATOM 2261 C C . GLU A 1 290 ? -12.861 -8.184 -0.164 1.00 96.06 290 GLU A C 1
ATOM 2263 O O . GLU A 1 290 ? -13.264 -9.256 0.299 1.00 96.06 290 GLU A O 1
ATOM 2268 N N . LEU A 1 291 ? -11.776 -8.103 -0.933 1.00 87.88 291 LEU A N 1
ATOM 2269 C CA . LEU A 1 291 ? -10.960 -9.248 -1.310 1.00 87.88 291 LEU A CA 1
ATOM 2270 C C . LEU A 1 291 ? -10.240 -9.872 -0.111 1.00 87.88 291 LEU A C 1
ATOM 2272 O O . LEU A 1 291 ? -10.197 -11.102 -0.018 1.00 87.88 291 LEU A O 1
ATOM 2276 N N . MET A 1 292 ? -9.704 -9.054 0.793 1.00 88.12 292 MET A N 1
ATOM 2277 C CA . MET A 1 292 ? -9.074 -9.502 2.037 1.00 88.12 292 MET A CA 1
ATOM 2278 C C . MET A 1 292 ? -10.106 -10.083 3.004 1.00 88.12 292 MET A C 1
ATOM 2280 O O . MET A 1 292 ? -9.897 -11.172 3.540 1.00 88.12 292 MET A O 1
ATOM 2284 N N . ARG A 1 293 ? -11.279 -9.451 3.135 1.00 89.75 293 ARG A N 1
ATOM 2285 C CA . ARG A 1 293 ? -12.347 -9.934 4.023 1.00 89.75 293 ARG A CA 1
ATOM 2286 C C . ARG A 1 293 ? -12.868 -11.307 3.628 1.00 89.75 293 ARG A C 1
ATOM 2288 O O . ARG A 1 293 ? -13.024 -12.166 4.490 1.00 89.75 293 ARG A O 1
ATOM 2295 N N . LYS A 1 294 ? -13.053 -11.562 2.326 1.00 84.75 294 LYS A N 1
ATOM 2296 C CA . LYS A 1 294 ? -13.380 -12.906 1.794 1.00 84.75 294 LYS A CA 1
ATOM 2297 C C . LYS A 1 294 ? -12.340 -13.966 2.170 1.00 84.75 294 LYS A C 1
ATOM 2299 O O . LYS A 1 294 ? -12.586 -15.156 2.003 1.00 84.75 294 LYS A O 1
ATOM 2304 N N . ARG A 1 295 ? -11.164 -13.540 2.632 1.00 83.56 295 ARG A N 1
ATOM 2305 C CA . ARG A 1 295 ? -10.031 -14.394 2.959 1.00 83.56 295 ARG A CA 1
ATOM 2306 C C . ARG A 1 295 ? -9.709 -14.462 4.447 1.00 83.56 295 ARG A C 1
ATOM 2308 O O . ARG A 1 295 ? -8.725 -15.120 4.752 1.00 83.56 295 ARG A O 1
ATOM 2315 N N . GLY A 1 296 ? -10.532 -13.879 5.319 1.00 82.81 296 GLY A N 1
ATOM 2316 C CA . GLY A 1 296 ? -10.305 -13.881 6.768 1.00 82.81 296 GLY A CA 1
ATOM 2317 C C . GLY A 1 296 ? -9.436 -12.723 7.267 1.00 82.81 296 GLY A C 1
ATOM 2318 O O . GLY A 1 296 ? -9.077 -12.700 8.440 1.00 82.81 296 GLY A O 1
ATOM 2319 N N . LEU A 1 297 ? -9.117 -11.758 6.399 1.00 87.56 297 LEU A N 1
ATOM 2320 C CA . LEU A 1 297 ? -8.256 -10.617 6.705 1.00 87.56 297 LEU A CA 1
ATOM 2321 C C . LEU A 1 297 ? -9.039 -9.301 6.687 1.00 87.56 297 LEU A C 1
ATOM 2323 O O . LEU A 1 297 ? -10.003 -9.136 5.941 1.00 87.56 297 LEU A O 1
ATOM 2327 N N . LEU A 1 298 ? -8.588 -8.336 7.475 1.00 90.00 298 LEU A N 1
ATOM 2328 C CA . LEU A 1 298 ? -9.059 -6.959 7.470 1.00 90.00 298 LEU A CA 1
ATOM 2329 C C . LEU A 1 298 ? -7.938 -6.052 6.973 1.00 90.00 298 LEU A C 1
ATOM 2331 O O . LEU A 1 298 ? -6.805 -6.160 7.436 1.00 90.00 298 LEU A O 1
ATOM 2335 N N . LEU A 1 299 ? -8.272 -5.154 6.047 1.00 94.94 299 LEU A N 1
ATOM 2336 C CA . LEU A 1 299 ? -7.385 -4.091 5.583 1.00 94.94 299 LEU A CA 1
ATOM 2337 C C . LEU A 1 299 ? -7.614 -2.853 6.456 1.00 94.94 299 LEU A C 1
ATOM 2339 O O . LEU A 1 299 ? -8.684 -2.244 6.397 1.00 94.94 299 LEU A O 1
ATOM 2343 N N . LEU A 1 300 ? -6.638 -2.510 7.297 1.00 96.31 300 LEU A N 1
ATOM 2344 C CA . LEU A 1 300 ? -6.758 -1.405 8.252 1.00 96.31 300 LEU A CA 1
ATOM 2345 C C . LEU A 1 300 ? -6.522 -0.073 7.550 1.00 96.31 300 LEU A C 1
ATOM 2347 O O . LEU A 1 300 ? -7.340 0.844 7.628 1.00 96.31 300 LEU A O 1
ATOM 2351 N N . ASP A 1 301 ? -5.390 0.011 6.862 1.00 97.75 301 ASP A N 1
ATOM 2352 C CA . ASP A 1 301 ? -4.985 1.128 6.028 1.00 97.75 301 ASP A CA 1
ATOM 2353 C C . ASP A 1 301 ? -4.013 0.648 4.945 1.00 97.75 301 ASP A C 1
ATOM 2355 O O . ASP A 1 301 ? -3.444 -0.442 5.037 1.00 97.75 301 ASP A O 1
ATOM 2359 N N . THR A 1 302 ? -3.859 1.447 3.895 1.00 97.62 302 THR A N 1
ATOM 2360 C CA . THR A 1 302 ? -2.872 1.198 2.842 1.00 97.62 302 THR A CA 1
ATOM 2361 C C . THR A 1 302 ? -2.418 2.493 2.202 1.00 97.62 302 THR A C 1
ATOM 2363 O O . THR A 1 302 ? -3.182 3.457 2.131 1.00 97.62 302 THR A O 1
ATOM 2366 N N . LYS A 1 303 ? -1.192 2.479 1.690 1.00 97.38 303 LYS A N 1
ATOM 2367 C CA . LYS A 1 303 ? -0.622 3.525 0.850 1.00 97.38 303 LYS A CA 1
ATOM 2368 C C . LYS A 1 303 ? -0.692 3.124 -0.621 1.00 97.38 303 LYS A C 1
ATOM 2370 O O . LYS A 1 303 ? -0.310 2.008 -0.961 1.00 97.38 303 LYS A O 1
ATOM 2375 N N . TYR A 1 304 ? -1.084 4.056 -1.484 1.00 98.12 304 TYR A N 1
ATOM 2376 C CA . TYR A 1 304 ? -0.916 3.939 -2.933 1.00 98.12 304 TYR A CA 1
ATOM 2377 C C . TYR A 1 304 ? 0.022 5.013 -3.472 1.00 98.12 304 TYR A C 1
ATOM 2379 O O . TYR A 1 304 ? 0.118 6.106 -2.915 1.00 98.12 304 TYR A O 1
ATOM 2387 N N . GLU A 1 305 ? 0.669 4.705 -4.591 1.00 97.44 305 GLU A N 1
ATOM 2388 C CA . GLU A 1 305 ? 1.385 5.679 -5.406 1.00 97.44 305 GLU A CA 1
ATOM 2389 C C . GLU A 1 305 ? 0.822 5.664 -6.823 1.00 97.44 305 GLU A C 1
ATOM 2391 O O . GLU A 1 305 ? 0.440 4.621 -7.362 1.00 97.44 305 GLU A O 1
ATOM 2396 N N . PHE A 1 306 ? 0.779 6.845 -7.430 1.00 98.06 306 PHE A N 1
ATOM 2397 C CA . PHE A 1 306 ? 0.316 7.023 -8.796 1.00 98.06 306 PHE A CA 1
ATOM 2398 C C . PHE A 1 306 ? 1.376 7.739 -9.628 1.00 98.06 306 PHE A C 1
ATOM 2400 O O . PHE A 1 306 ? 2.181 8.524 -9.125 1.00 98.06 306 PHE A O 1
ATOM 2407 N N . GLY A 1 307 ? 1.342 7.489 -10.931 1.00 97.75 307 GLY A N 1
ATOM 2408 C CA . GLY A 1 307 ? 2.163 8.187 -11.907 1.00 97.75 307 GLY A CA 1
ATOM 2409 C C . GLY A 1 307 ? 1.384 8.481 -13.179 1.00 97.75 307 GLY A C 1
ATOM 2410 O O . GLY A 1 307 ? 0.356 7.860 -13.448 1.00 97.75 307 GLY A O 1
ATOM 2411 N N . LEU A 1 308 ? 1.874 9.447 -13.948 1.00 98.19 308 LEU A N 1
ATOM 2412 C CA . LEU A 1 308 ? 1.353 9.789 -15.265 1.00 98.19 308 LEU A CA 1
ATOM 2413 C C . LEU A 1 308 ? 2.217 9.160 -16.350 1.00 98.19 308 LEU A C 1
ATOM 2415 O O . LEU A 1 308 ? 3.449 9.218 -16.276 1.00 98.19 308 LEU A O 1
ATOM 2419 N N . ASP A 1 309 ? 1.569 8.610 -17.368 1.00 96.25 309 ASP A N 1
ATOM 2420 C CA . ASP A 1 309 ? 2.247 8.223 -18.598 1.00 96.25 309 ASP A CA 1
ATOM 2421 C C . ASP A 1 309 ? 2.527 9.438 -19.511 1.00 96.25 309 ASP A C 1
ATOM 2423 O O . ASP A 1 309 ? 2.208 10.588 -19.193 1.00 96.25 309 ASP A O 1
ATOM 2427 N N . ASP A 1 310 ? 3.135 9.180 -20.668 1.00 94.19 310 ASP A N 1
ATOM 2428 C CA . ASP A 1 310 ? 3.458 10.165 -21.707 1.00 94.19 310 ASP A CA 1
ATOM 2429 C C . ASP A 1 310 ? 2.230 10.890 -22.285 1.00 94.19 310 ASP A C 1
ATOM 2431 O O . ASP A 1 310 ? 2.359 11.977 -22.848 1.00 94.19 310 ASP A O 1
ATOM 2435 N N . LYS A 1 311 ? 1.032 10.322 -22.111 1.00 95.31 311 LYS A N 1
ATOM 2436 C CA . LYS A 1 311 ? -0.250 10.884 -22.553 1.00 95.31 311 LYS A CA 1
ATOM 2437 C C . LYS A 1 311 ? -1.007 11.582 -21.420 1.00 95.31 311 LYS A C 1
ATOM 2439 O O . LYS A 1 311 ? -2.117 12.062 -21.645 1.00 95.31 311 LYS A O 1
ATOM 2444 N N . GLY A 1 312 ? -0.439 11.641 -20.214 1.00 95.56 312 GLY A N 1
ATOM 2445 C CA . GLY A 1 312 ? -1.088 12.210 -19.033 1.00 95.56 312 GLY A CA 1
ATOM 2446 C C . GLY A 1 312 ? -2.158 11.304 -18.413 1.00 95.56 312 GLY A C 1
ATOM 2447 O O . GLY A 1 312 ? -2.981 11.775 -17.626 1.00 95.56 312 GLY A O 1
ATOM 2448 N N . VAL A 1 313 ? -2.178 10.010 -18.746 1.00 97.06 313 VAL A N 1
ATOM 2449 C CA . VAL A 1 313 ? -3.072 9.031 -18.120 1.00 97.06 313 VAL A CA 1
ATOM 2450 C C . VAL A 1 313 ? -2.486 8.613 -16.776 1.00 97.06 313 VAL A C 1
ATOM 2452 O O . VAL A 1 313 ? -1.312 8.268 -16.674 1.00 97.06 313 VAL A O 1
ATOM 2455 N N . ILE A 1 314 ? -3.317 8.637 -15.733 1.00 98.06 314 ILE A N 1
ATOM 2456 C CA . ILE A 1 314 ? -2.942 8.201 -14.385 1.00 98.06 314 ILE A CA 1
ATOM 2457 C C . ILE A 1 314 ? -2.953 6.674 -14.279 1.00 98.06 314 ILE A C 1
ATOM 2459 O O . ILE A 1 314 ? -3.930 6.025 -14.655 1.00 98.06 314 ILE A O 1
ATOM 2463 N N . HIS A 1 315 ? -1.867 6.122 -13.748 1.00 98.31 315 HIS A N 1
ATOM 2464 C CA . HIS A 1 315 ? -1.682 4.703 -13.474 1.00 98.31 315 HIS A CA 1
ATOM 2465 C C . HIS A 1 315 ? -1.323 4.501 -12.005 1.00 98.31 315 HIS A C 1
ATOM 2467 O O . HIS A 1 315 ? -0.586 5.306 -11.432 1.00 98.31 315 HIS A O 1
ATOM 2473 N N . VAL A 1 316 ? -1.783 3.393 -11.421 1.00 97.69 316 VAL A N 1
ATOM 2474 C CA . VAL A 1 316 ? -1.198 2.867 -10.181 1.00 97.69 316 VAL A CA 1
ATOM 2475 C C . VAL A 1 316 ? 0.198 2.326 -10.455 1.00 97.69 316 VAL A C 1
ATOM 2477 O O . VAL A 1 316 ? 0.423 1.598 -11.426 1.00 97.69 316 VAL A O 1
ATOM 2480 N N . ILE A 1 317 ? 1.148 2.747 -9.630 1.00 95.44 317 ILE A N 1
ATOM 2481 C CA . ILE A 1 317 ? 2.551 2.339 -9.705 1.00 95.44 317 ILE A CA 1
ATOM 2482 C C . ILE A 1 317 ? 2.941 1.637 -8.404 1.00 95.44 317 ILE A C 1
ATOM 2484 O O . ILE A 1 317 ? 2.109 1.477 -7.512 1.00 95.44 317 ILE A O 1
ATOM 2488 N N . ASP A 1 318 ? 4.210 1.250 -8.297 1.00 91.50 318 ASP A N 1
ATOM 2489 C CA . ASP A 1 318 ? 4.768 0.636 -7.093 1.00 91.50 318 ASP A CA 1
ATOM 2490 C C . ASP A 1 318 ? 4.097 -0.713 -6.767 1.00 91.50 318 ASP A C 1
ATOM 2492 O O . ASP A 1 318 ? 4.147 -1.625 -7.597 1.00 91.50 318 ASP A O 1
ATOM 2496 N N . GLU A 1 319 ? 3.472 -0.843 -5.595 1.00 90.44 319 GLU A N 1
ATOM 2497 C CA . GLU A 1 319 ? 2.771 -2.039 -5.125 1.00 90.44 319 GLU A CA 1
ATOM 2498 C C . GLU A 1 319 ? 1.339 -1.724 -4.657 1.00 90.44 319 GLU A C 1
ATOM 2500 O O . GLU A 1 319 ? 1.001 -0.580 -4.348 1.00 90.44 319 GLU A O 1
ATOM 2505 N N . VAL A 1 320 ? 0.477 -2.745 -4.594 1.00 93.25 320 VAL A N 1
ATOM 2506 C CA . VAL A 1 320 ? -0.932 -2.586 -4.196 1.00 93.25 320 VAL A CA 1
ATOM 2507 C C . VAL A 1 320 ? -1.318 -3.645 -3.176 1.00 93.25 320 VAL A C 1
ATOM 2509 O O . VAL A 1 320 ? -1.291 -4.840 -3.466 1.00 93.25 320 VAL A O 1
ATOM 2512 N N . ASN A 1 321 ? -1.782 -3.183 -2.012 1.00 90.38 321 ASN A N 1
ATOM 2513 C CA . ASN A 1 321 ? -2.366 -3.998 -0.946 1.00 90.38 321 ASN A CA 1
ATOM 2514 C C . ASN A 1 321 ? -1.439 -5.114 -0.427 1.00 90.38 321 ASN A C 1
ATOM 2516 O O . ASN A 1 321 ? -1.895 -6.213 -0.096 1.00 90.38 321 ASN A O 1
ATOM 2520 N N . THR A 1 322 ? -0.136 -4.846 -0.393 1.00 91.00 322 THR A N 1
ATOM 2521 C CA . THR A 1 322 ? 0.869 -5.772 0.133 1.00 91.00 322 THR A CA 1
ATOM 2522 C C . THR A 1 322 ? 1.096 -5.540 1.629 1.00 91.00 322 THR A C 1
ATOM 2524 O O . THR A 1 322 ? 0.831 -4.452 2.133 1.00 91.00 322 THR A O 1
ATOM 2527 N N . PRO A 1 323 ? 1.670 -6.510 2.354 1.00 88.12 323 PRO A N 1
ATOM 2528 C CA . PRO A 1 323 ? 2.087 -6.313 3.742 1.00 88.12 323 PRO A CA 1
ATOM 2529 C C . PRO A 1 323 ? 3.119 -5.194 3.985 1.00 88.12 323 PRO A C 1
ATOM 2531 O O . PRO A 1 323 ? 3.227 -4.719 5.112 1.00 88.12 323 PRO A O 1
ATOM 2534 N N . ASP A 1 324 ? 3.872 -4.764 2.966 1.00 89.75 324 ASP A N 1
ATOM 2535 C CA . ASP A 1 324 ? 4.825 -3.645 3.087 1.00 89.75 324 ASP A CA 1
ATOM 2536 C C . ASP A 1 324 ? 4.131 -2.276 2.914 1.00 89.75 324 ASP A C 1
ATOM 2538 O O . ASP A 1 324 ? 4.550 -1.288 3.515 1.00 89.75 324 ASP A O 1
ATOM 2542 N N . SER A 1 325 ? 3.042 -2.218 2.138 1.00 92.62 325 SER A N 1
ATOM 2543 C CA . SER A 1 325 ? 2.276 -0.988 1.862 1.00 92.62 325 SER A CA 1
ATOM 2544 C C . SER A 1 325 ? 0.993 -0.848 2.683 1.00 92.62 325 SER A C 1
ATOM 2546 O O . SER A 1 325 ? 0.367 0.219 2.677 1.00 92.62 325 SER A O 1
ATOM 2548 N N . SER A 1 326 ? 0.587 -1.904 3.388 1.00 93.94 326 SER A N 1
ATOM 2549 C CA . SER A 1 326 ? -0.692 -1.995 4.085 1.00 93.94 326 SER A CA 1
ATOM 2550 C C . SER A 1 326 ? -0.560 -2.561 5.486 1.00 93.94 326 SER A C 1
ATOM 2552 O O . SER A 1 326 ? 0.161 -3.528 5.727 1.00 93.94 326 SER A O 1
ATOM 2554 N N . ARG A 1 327 ? -1.385 -2.048 6.400 1.00 93.38 327 ARG A N 1
ATOM 2555 C CA . ARG A 1 327 ? -1.628 -2.709 7.682 1.00 93.38 327 ARG A CA 1
ATOM 2556 C C . ARG A 1 327 ? -2.821 -3.642 7.558 1.00 93.38 327 ARG A C 1
ATOM 2558 O O . ARG A 1 327 ? -3.891 -3.246 7.094 1.00 93.38 327 ARG A O 1
ATOM 2565 N N . MET A 1 328 ? -2.642 -4.875 8.013 1.00 89.81 328 MET A N 1
ATOM 2566 C CA . MET A 1 328 ? -3.664 -5.917 7.985 1.00 89.81 328 MET A CA 1
ATOM 2567 C C . MET A 1 328 ? -3.674 -6.714 9.289 1.00 89.81 328 MET A C 1
ATOM 2569 O O . MET A 1 328 ? -2.649 -6.825 9.959 1.00 89.81 328 MET A O 1
ATOM 2573 N N . CYS A 1 329 ? -4.828 -7.272 9.638 1.00 85.75 329 CYS A N 1
ATOM 2574 C CA . CYS A 1 329 ? -4.973 -8.237 10.729 1.00 85.75 329 CYS A CA 1
ATOM 2575 C C . CYS A 1 329 ? -5.970 -9.328 10.328 1.00 85.75 329 CYS A C 1
ATOM 2577 O O . CYS A 1 329 ? -6.720 -9.158 9.361 1.00 85.75 329 CYS A O 1
ATOM 2579 N N . THR A 1 330 ? -6.023 -10.440 11.060 1.00 87.75 330 THR A N 1
ATOM 2580 C CA . THR A 1 330 ? -7.115 -11.406 10.865 1.00 87.75 330 THR A CA 1
ATOM 2581 C C . THR A 1 330 ? -8.411 -10.877 11.481 1.00 87.75 330 THR A C 1
ATOM 2583 O O . THR A 1 330 ? -8.396 -10.023 12.372 1.00 87.75 330 THR A O 1
ATOM 2586 N N . ILE A 1 331 ? -9.555 -11.375 11.008 1.00 87.62 331 ILE A N 1
ATOM 2587 C CA . ILE A 1 331 ? -10.858 -11.077 11.627 1.00 87.62 331 ILE A CA 1
ATOM 2588 C C . ILE A 1 331 ? -10.867 -11.553 13.088 1.00 87.62 331 ILE A C 1
ATOM 2590 O O . ILE A 1 331 ? -11.305 -10.825 13.970 1.00 87.62 331 ILE A O 1
ATOM 2594 N N . GLU A 1 332 ? -10.304 -12.731 13.348 1.00 86.38 332 GLU A N 1
ATOM 2595 C CA . GLU A 1 332 ? -10.195 -13.317 14.689 1.00 86.38 332 GLU A CA 1
ATOM 2596 C C . GLU A 1 332 ? -9.368 -12.443 15.637 1.00 86.38 332 GLU A C 1
ATOM 2598 O O . GLU A 1 332 ? -9.752 -12.228 16.786 1.00 86.38 332 GLU A O 1
ATOM 2603 N N . GLU A 1 333 ? -8.243 -11.903 15.158 1.00 85.38 333 GLU A N 1
ATOM 2604 C CA . GLU A 1 333 ? -7.417 -10.981 15.934 1.00 85.38 333 GLU A CA 1
ATOM 2605 C C . GLU A 1 333 ? -8.188 -9.706 16.277 1.00 85.38 333 GLU A C 1
ATOM 2607 O O . GLU A 1 333 ? -8.135 -9.241 17.418 1.00 85.38 333 GLU A O 1
ATOM 2612 N N . TYR A 1 334 ? -8.924 -9.158 15.310 1.00 90.94 334 TYR A N 1
ATOM 2613 C CA . TYR A 1 334 ? -9.753 -7.981 15.530 1.00 90.94 334 TYR A CA 1
ATOM 2614 C C . TYR A 1 334 ? -10.826 -8.225 16.593 1.00 90.94 334 TYR A C 1
ATOM 2616 O O . TYR A 1 334 ? -10.892 -7.484 17.578 1.00 90.94 334 TYR A O 1
ATOM 2624 N N . ASP A 1 335 ? -11.602 -9.297 16.434 1.00 93.19 335 ASP A N 1
ATOM 2625 C CA . ASP A 1 335 ? -12.692 -9.663 17.339 1.00 93.19 335 ASP A CA 1
ATOM 2626 C C . ASP A 1 335 ? -12.182 -9.971 18.759 1.00 93.19 335 ASP A C 1
ATOM 2628 O O . ASP A 1 335 ? -12.874 -9.705 19.743 1.00 93.19 335 ASP A O 1
ATOM 2632 N N . ALA A 1 336 ? -10.949 -10.474 18.892 1.00 91.81 336 ALA A N 1
ATOM 2633 C CA . ALA A 1 336 ? -10.326 -10.757 20.182 1.00 91.81 336 ALA A CA 1
ATOM 2634 C C . ALA A 1 336 ? -9.702 -9.523 20.861 1.00 91.81 336 ALA A C 1
ATOM 2636 O O . ALA A 1 336 ? -9.754 -9.411 22.092 1.00 91.81 336 ALA A O 1
ATOM 2637 N N . LYS A 1 337 ? -9.065 -8.624 20.097 1.00 92.19 337 LYS A N 1
ATOM 2638 C CA . LYS A 1 337 ? -8.292 -7.494 20.643 1.00 92.19 337 LYS A CA 1
ATOM 2639 C C . LYS A 1 337 ? -9.123 -6.228 20.815 1.00 92.19 337 LYS A C 1
ATOM 2641 O O . LYS A 1 337 ? -8.991 -5.572 21.846 1.00 92.19 337 LYS A O 1
ATOM 2646 N N . TYR A 1 338 ? -9.993 -5.884 19.862 1.00 93.62 338 TYR A N 1
ATOM 2647 C CA . TY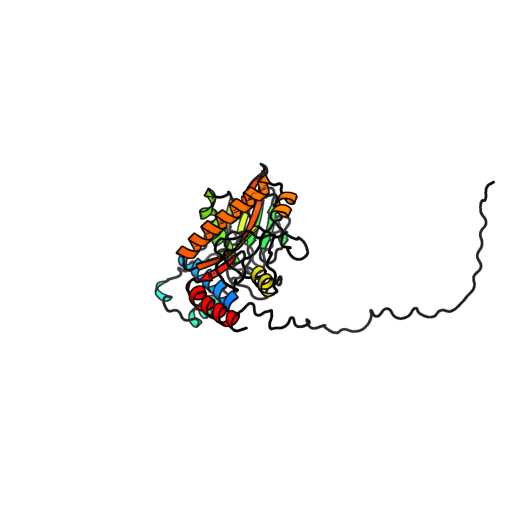R A 1 338 ? -10.730 -4.617 19.912 1.00 93.62 338 TYR A CA 1
ATOM 2648 C C . TYR A 1 338 ? -11.584 -4.450 21.184 1.00 93.62 338 TYR A C 1
ATOM 2650 O O . TYR A 1 338 ? -11.471 -3.397 21.814 1.00 93.62 338 TYR A O 1
ATOM 2658 N N . PRO A 1 339 ? -12.357 -5.454 21.655 1.00 94.88 339 PRO A N 1
ATOM 2659 C CA . PRO A 1 339 ? -13.123 -5.315 22.896 1.00 94.88 339 PRO A CA 1
ATOM 2660 C C . PRO A 1 339 ? -12.251 -5.066 24.133 1.00 94.88 339 PRO A C 1
ATOM 2662 O O . PRO A 1 339 ? -12.670 -4.340 25.032 1.00 94.88 339 PRO A O 1
ATOM 2665 N N . LYS A 1 340 ? -11.040 -5.641 24.175 1.00 92.56 340 LYS A N 1
ATOM 2666 C CA . LYS A 1 340 ? -10.084 -5.448 25.276 1.00 92.56 340 LYS A CA 1
ATOM 2667 C C . LYS A 1 340 ? -9.514 -4.035 25.264 1.00 92.56 340 LYS A C 1
ATOM 2669 O O . LYS A 1 340 ? -9.623 -3.344 26.267 1.00 92.56 340 LYS A O 1
ATOM 2674 N N . ILE A 1 341 ? -9.036 -3.579 24.104 1.00 90.62 341 ILE A N 1
ATOM 2675 C CA . ILE A 1 341 ? -8.545 -2.205 23.913 1.00 90.62 341 ILE A CA 1
ATOM 2676 C C . ILE A 1 341 ? -9.641 -1.197 24.285 1.00 90.62 341 ILE A C 1
ATOM 2678 O O . ILE A 1 341 ? -9.397 -0.231 25.001 1.00 90.62 341 ILE A O 1
ATOM 2682 N N . ALA A 1 342 ? -10.880 -1.443 23.851 1.00 90.81 342 ALA A N 1
ATOM 2683 C CA . ALA A 1 342 ? -12.010 -0.578 24.165 1.00 90.81 342 ALA A CA 1
ATOM 2684 C C . ALA A 1 342 ? -12.390 -0.573 25.655 1.00 90.81 342 ALA A C 1
ATOM 2686 O O . ALA A 1 342 ? -12.939 0.421 26.129 1.00 90.81 342 ALA A O 1
ATOM 2687 N N . ALA A 1 343 ? -12.139 -1.661 26.386 1.00 90.69 343 ALA A N 1
ATOM 2688 C CA . ALA A 1 343 ? -12.340 -1.715 27.830 1.00 90.69 343 ALA A CA 1
ATOM 2689 C C . ALA A 1 343 ? -11.226 -0.966 28.576 1.00 90.69 343 ALA A C 1
ATOM 2691 O O . ALA A 1 343 ? -11.533 -0.139 29.428 1.00 90.69 343 ALA A O 1
ATOM 2692 N N . GLU A 1 344 ? -9.967 -1.200 28.203 1.00 88.62 344 GLU A N 1
ATOM 2693 C CA . GLU A 1 344 ? -8.788 -0.551 28.791 1.00 88.62 344 GLU A CA 1
ATOM 2694 C C . GLU A 1 344 ? -8.846 0.971 28.615 1.00 88.62 344 GLU A C 1
ATOM 2696 O O . GLU A 1 344 ? -8.758 1.712 29.586 1.00 88.62 344 GLU A O 1
ATOM 2701 N N . MET A 1 345 ? -9.139 1.464 27.407 1.00 80.88 345 MET A N 1
ATOM 2702 C CA . MET A 1 345 ? -9.215 2.912 27.160 1.00 80.88 345 MET A CA 1
ATOM 2703 C C . MET A 1 345 ? -10.400 3.606 27.856 1.00 80.88 345 MET A C 1
ATOM 2705 O O . MET A 1 345 ? -10.410 4.831 27.965 1.00 80.88 345 MET A O 1
ATOM 2709 N N . LYS A 1 346 ? -11.411 2.861 28.329 1.00 77.25 346 LYS A N 1
ATOM 2710 C CA . LYS A 1 346 ? -12.513 3.422 29.134 1.00 77.25 346 LYS A CA 1
ATOM 2711 C C . LYS A 1 346 ? -12.148 3.587 30.605 1.00 77.25 346 LYS A C 1
ATOM 2713 O O . LYS A 1 346 ? -12.810 4.363 31.292 1.00 77.25 346 LYS A O 1
ATOM 2718 N N . THR A 1 347 ? -11.158 2.849 31.098 1.00 73.62 347 THR A N 1
ATOM 2719 C CA . THR A 1 347 ? -10.783 2.846 32.517 1.00 73.62 347 THR A CA 1
ATOM 2720 C C . THR A 1 347 ? -9.700 3.863 32.879 1.00 73.62 347 THR A C 1
ATOM 2722 O O . THR A 1 347 ? -9.414 4.012 34.066 1.00 73.62 347 THR A O 1
ATOM 2725 N N . GLY A 1 348 ? -9.180 4.608 31.895 1.00 56.44 348 GLY A N 1
ATOM 2726 C CA . GLY A 1 348 ? -7.977 5.437 32.049 1.00 56.44 348 GLY A CA 1
ATOM 2727 C C . GLY A 1 348 ? -6.726 4.576 32.056 1.00 56.44 348 GLY A C 1
ATOM 2728 O O . GLY A 1 348 ? -5.728 5.044 32.642 1.00 56.44 348 GLY A O 1
#